Protein AF-G9XB64-F1 (afdb_monomer)

Structure (mmCIF, N/CA/C/O backbone):
data_AF-G9XB64-F1
#
_entry.id   AF-G9XB64-F1
#
loop_
_atom_site.group_PDB
_atom_site.id
_atom_site.type_symbol
_atom_site.label_atom_id
_atom_site.label_alt_id
_atom_site.label_comp_id
_atom_site.label_asym_id
_atom_site.label_entity_id
_atom_site.label_seq_id
_atom_site.pdbx_PDB_ins_code
_atom_site.Cartn_x
_atom_site.Cartn_y
_atom_site.Cartn_z
_atom_site.occupancy
_atom_site.B_iso_or_equiv
_atom_site.auth_seq_id
_atom_site.auth_comp_id
_atom_site.auth_asym_id
_atom_site.auth_atom_id
_atom_site.pdbx_PDB_model_num
ATOM 1 N N . MET A 1 1 ? 19.769 -24.414 52.053 1.00 35.59 1 MET A N 1
ATOM 2 C CA . MET A 1 1 ? 20.192 -24.973 50.748 1.00 35.59 1 MET A CA 1
ATOM 3 C C . MET A 1 1 ? 19.086 -25.925 50.319 1.00 35.59 1 MET A C 1
ATOM 5 O O . MET A 1 1 ? 18.843 -26.856 51.062 1.00 35.59 1 MET A O 1
ATOM 9 N N . GLY A 1 2 ? 18.278 -25.731 49.283 1.00 29.09 2 GLY A N 1
ATOM 10 C CA . GLY A 1 2 ? 18.377 -24.907 48.079 1.00 29.09 2 GLY A CA 1
ATOM 11 C C . GLY A 1 2 ? 17.958 -25.792 46.894 1.00 29.09 2 GLY A C 1
ATOM 12 O O . GLY A 1 2 ? 18.562 -26.843 46.720 1.00 29.09 2 GLY A O 1
ATOM 13 N N . GLY A 1 3 ? 16.943 -25.381 46.121 1.00 26.61 3 GLY A N 1
ATOM 14 C CA . GLY A 1 3 ? 16.509 -26.026 44.865 1.00 26.61 3 GLY A CA 1
ATOM 15 C C . GLY A 1 3 ? 15.027 -26.428 44.877 1.00 26.61 3 GLY A C 1
ATOM 16 O O . GLY A 1 3 ? 14.699 -27.542 45.255 1.00 26.61 3 GLY A O 1
ATOM 17 N N . PHE A 1 4 ? 14.082 -25.490 44.766 1.00 28.25 4 PHE A N 1
ATOM 18 C CA . PHE A 1 4 ? 13.456 -25.010 43.516 1.00 28.25 4 PHE A CA 1
ATOM 19 C C . PHE A 1 4 ? 12.885 -26.114 42.607 1.00 28.25 4 PHE A C 1
ATOM 21 O O . PHE A 1 4 ? 13.594 -26.765 41.849 1.00 28.25 4 PHE A O 1
ATOM 28 N N . PHE A 1 5 ? 11.557 -26.246 42.679 1.00 31.58 5 PHE A N 1
ATOM 29 C CA . PHE A 1 5 ? 10.695 -26.903 41.704 1.00 31.58 5 PHE A CA 1
ATOM 30 C C . PHE A 1 5 ? 10.698 -26.108 40.387 1.00 31.58 5 PHE A C 1
ATOM 32 O O . PHE A 1 5 ? 10.211 -24.977 40.360 1.00 31.58 5 PHE A O 1
ATOM 39 N N . GLU A 1 6 ? 11.168 -26.692 39.285 1.00 28.56 6 GLU A N 1
ATOM 40 C CA . GLU A 1 6 ? 10.878 -26.179 37.940 1.00 28.56 6 GLU A CA 1
ATOM 41 C C . GLU A 1 6 ? 9.649 -26.889 37.364 1.00 28.56 6 GLU A C 1
ATOM 43 O O . GLU A 1 6 ? 9.730 -27.913 36.689 1.00 28.56 6 GLU A O 1
ATOM 48 N N . ASN A 1 7 ? 8.478 -26.304 37.623 1.00 27.56 7 ASN A N 1
ATOM 49 C CA . ASN A 1 7 ? 7.301 -26.516 36.791 1.00 27.56 7 ASN A CA 1
ATOM 50 C C . ASN A 1 7 ? 7.540 -25.815 35.447 1.00 27.56 7 ASN A C 1
ATOM 52 O O . ASN A 1 7 ? 7.462 -24.586 35.359 1.00 27.56 7 ASN A O 1
ATOM 56 N N . LYS A 1 8 ? 7.798 -26.584 34.384 1.00 27.62 8 LYS A N 1
ATOM 57 C CA . LYS A 1 8 ? 7.672 -26.089 33.008 1.00 27.62 8 LYS A CA 1
ATOM 58 C C . LYS A 1 8 ? 6.208 -25.723 32.769 1.00 27.62 8 LYS A C 1
ATOM 60 O O . LYS A 1 8 ? 5.371 -26.589 32.542 1.00 27.62 8 LYS A O 1
ATOM 65 N N . LYS A 1 9 ? 5.893 -24.427 32.832 1.00 26.44 9 LYS A N 1
ATOM 66 C CA . LYS A 1 9 ? 4.637 -23.888 32.306 1.00 26.44 9 LYS A CA 1
ATOM 67 C C . LYS A 1 9 ? 4.650 -24.046 30.786 1.00 26.44 9 LYS A C 1
ATOM 69 O O . LYS A 1 9 ? 5.215 -23.219 30.076 1.00 26.44 9 LYS A O 1
ATOM 74 N N . GLU A 1 10 ? 4.016 -25.104 30.295 1.00 23.81 10 GLU A N 1
ATOM 75 C CA . GLU A 1 10 ? 3.407 -25.083 28.968 1.00 23.81 10 GLU A CA 1
ATOM 76 C C . GLU A 1 10 ? 2.355 -23.974 28.962 1.00 23.81 10 GLU A C 1
ATOM 78 O O . GLU A 1 10 ? 1.289 -24.087 29.569 1.00 23.81 10 GLU A O 1
ATOM 83 N N . TYR A 1 11 ? 2.663 -22.868 28.295 1.00 23.62 11 TYR A N 1
ATOM 84 C CA . TYR A 1 11 ? 1.671 -21.848 27.995 1.00 23.62 11 TYR A CA 1
ATOM 85 C C . TYR A 1 11 ? 0.794 -22.342 26.840 1.00 23.62 11 TYR A C 1
ATOM 87 O O . TYR A 1 11 ? 0.979 -21.978 25.681 1.00 23.62 11 TYR A O 1
ATOM 95 N N . ASN A 1 12 ? -0.171 -23.194 27.185 1.00 23.58 12 ASN A N 1
ATOM 96 C CA . ASN A 1 12 ? -1.327 -23.512 26.357 1.00 23.58 12 ASN A CA 1
ATOM 97 C C . ASN A 1 12 ? -2.212 -22.260 26.240 1.00 23.58 12 ASN A C 1
ATOM 99 O O . ASN A 1 12 ? -3.145 -22.067 27.018 1.00 23.58 12 ASN A O 1
ATOM 103 N N . TYR A 1 13 ? -1.936 -21.390 25.268 1.00 25.38 13 TYR A N 1
ATOM 104 C CA . TYR A 1 13 ? -2.872 -20.331 24.878 1.00 25.38 13 TYR A CA 1
ATOM 105 C C . TYR A 1 13 ? -3.872 -20.867 23.846 1.00 25.38 13 TYR A C 1
ATOM 107 O O . TYR A 1 13 ? -3.883 -20.472 22.684 1.00 25.38 13 TYR A O 1
ATOM 115 N N . ASN A 1 14 ? -4.750 -21.764 24.299 1.00 23.89 14 ASN A N 1
ATOM 116 C CA . ASN A 1 14 ? -6.008 -22.061 23.617 1.00 23.89 14 ASN A CA 1
ATOM 117 C C . ASN A 1 14 ? -7.027 -20.964 23.959 1.00 23.89 14 ASN A C 1
ATOM 119 O O . ASN A 1 14 ? -7.905 -21.158 24.795 1.00 23.89 14 ASN A O 1
ATOM 123 N N . PHE A 1 15 ? -6.927 -19.801 23.311 1.00 26.58 15 PHE A N 1
ATOM 124 C CA . PHE A 1 15 ? -8.041 -18.849 23.273 1.00 26.58 15 PHE A CA 1
ATOM 125 C C . PHE A 1 15 ? -8.914 -19.152 22.054 1.00 26.58 15 PHE A C 1
ATOM 127 O O . PHE A 1 15 ? -8.756 -18.597 20.969 1.00 26.58 15 PHE A O 1
ATOM 134 N N . HIS A 1 16 ? -9.845 -20.086 22.239 1.00 22.23 16 HIS A N 1
ATOM 135 C CA . HIS A 1 16 ? -10.969 -20.284 21.333 1.00 22.23 16 HIS A CA 1
ATOM 136 C C . HIS A 1 16 ? -11.968 -19.137 21.501 1.00 22.23 16 HIS A C 1
ATOM 138 O O . HIS A 1 16 ? -12.835 -19.177 22.372 1.00 22.23 16 HIS A O 1
ATOM 144 N N . TYR A 1 17 ? -11.915 -18.143 20.615 1.00 30.61 17 TYR A N 1
ATOM 145 C CA . TYR A 1 17 ? -13.111 -17.358 20.333 1.00 30.61 17 TYR A CA 1
ATOM 146 C C . TYR A 1 17 ? -14.086 -18.233 19.536 1.00 30.61 17 TYR A C 1
ATOM 148 O O . TYR A 1 17 ? -14.020 -18.318 18.313 1.00 30.61 17 TYR A O 1
ATOM 156 N N . ARG A 1 18 ? -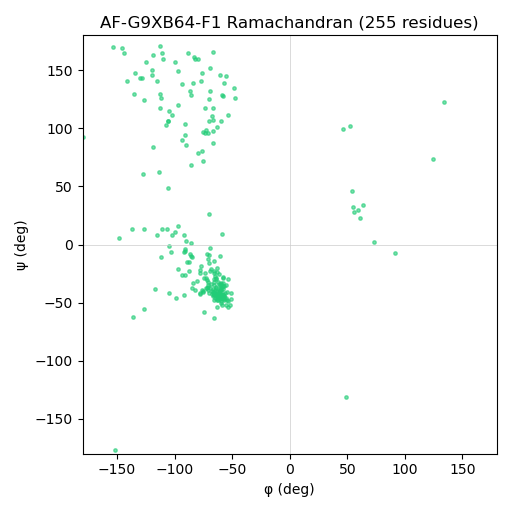15.035 -18.869 20.235 1.00 28.22 18 ARG A N 1
ATOM 157 C CA . ARG A 1 18 ? -16.330 -19.245 19.647 1.00 28.22 18 ARG A CA 1
ATOM 158 C C . ARG A 1 18 ? -17.187 -17.980 19.532 1.00 28.22 18 ARG A C 1
ATOM 160 O O . ARG A 1 18 ? -18.134 -17.782 20.281 1.00 28.22 18 ARG A O 1
ATOM 167 N N . MET A 1 19 ? -16.823 -17.107 18.599 1.00 33.53 19 MET A N 1
ATOM 168 C CA . MET A 1 19 ? -17.742 -16.135 18.006 1.00 33.53 19 MET A CA 1
ATOM 169 C C . MET A 1 19 ? -18.212 -16.761 16.697 1.00 33.53 19 MET A C 1
ATOM 171 O O . MET A 1 19 ? -17.387 -17.124 15.863 1.00 33.53 19 MET A O 1
ATOM 175 N N . GLY A 1 20 ? -19.521 -16.976 16.566 1.00 27.27 20 GLY A N 1
ATOM 176 C CA . GLY A 1 20 ? -20.122 -17.674 15.433 1.00 27.27 20 GLY A CA 1
ATOM 177 C C . GLY A 1 20 ? -19.603 -17.174 14.082 1.00 27.27 20 GLY A C 1
ATOM 178 O O . GLY A 1 20 ? -19.646 -15.974 13.819 1.00 27.27 20 GLY A O 1
ATOM 179 N N . ALA A 1 21 ? -19.127 -18.141 13.289 1.00 34.62 21 ALA A N 1
ATOM 180 C CA . ALA A 1 21 ? -18.821 -18.100 11.861 1.00 34.62 21 ALA A CA 1
ATOM 181 C C . ALA A 1 21 ? -18.019 -16.883 11.376 1.00 34.62 21 ALA A C 1
ATOM 183 O O . ALA A 1 21 ? -18.582 -15.824 11.147 1.00 34.62 21 ALA A O 1
ATOM 184 N N . PHE A 1 22 ? -16.710 -17.062 11.199 1.00 34.06 22 PHE A N 1
ATOM 185 C CA . PHE A 1 22 ? -15.976 -16.790 9.952 1.00 34.06 22 PHE A CA 1
ATOM 186 C C . PHE A 1 22 ? -14.505 -17.153 10.206 1.00 34.06 22 PHE A C 1
ATOM 188 O O . PHE A 1 22 ? -13.718 -16.350 10.707 1.00 34.06 22 PHE A O 1
ATOM 195 N N . SER A 1 23 ? -14.124 -18.392 9.889 1.00 35.66 23 SER A N 1
ATOM 196 C CA . SER A 1 23 ? -12.721 -18.726 9.651 1.00 35.66 23 SER A CA 1
ATOM 197 C C . SER A 1 23 ? -12.299 -17.995 8.369 1.00 35.66 23 SER A C 1
ATOM 199 O O . SER A 1 23 ? -12.701 -18.346 7.266 1.00 35.66 23 SER A O 1
ATOM 201 N N . ILE A 1 24 ? -11.488 -16.944 8.486 1.00 42.12 24 ILE A N 1
ATOM 202 C CA . ILE A 1 24 ? -10.999 -16.112 7.360 1.00 42.12 24 ILE A CA 1
ATOM 203 C C . ILE A 1 24 ? -9.983 -16.860 6.457 1.00 42.12 24 ILE A C 1
ATOM 205 O O . ILE A 1 24 ? -9.143 -16.273 5.788 1.00 42.12 24 ILE A O 1
ATOM 209 N N . VAL A 1 25 ? -10.034 -18.193 6.393 1.00 44.06 25 VAL A N 1
ATOM 210 C CA . VAL A 1 25 ? -9.028 -19.011 5.689 1.00 44.06 25 VAL A CA 1
ATOM 211 C C . VAL A 1 25 ? -9.651 -19.979 4.675 1.00 44.06 25 VAL A C 1
ATOM 213 O O . VAL A 1 25 ? -8.949 -20.831 4.143 1.00 44.06 25 VAL A O 1
ATOM 216 N N . GLU A 1 26 ? -10.929 -19.840 4.320 1.00 51.22 26 GLU A N 1
ATOM 217 C CA . GLU A 1 26 ? -11.559 -20.724 3.319 1.00 51.22 26 GLU A CA 1
ATOM 218 C C . GLU A 1 26 ? -11.505 -20.213 1.867 1.00 51.22 26 GLU A C 1
ATOM 220 O O . GLU A 1 26 ? -11.841 -20.965 0.963 1.00 51.22 26 GLU A O 1
ATOM 225 N N . TYR A 1 27 ? -11.039 -18.984 1.602 1.00 66.00 27 TYR A N 1
ATOM 226 C CA . TYR A 1 27 ? -11.160 -18.388 0.256 1.00 66.00 27 TYR A CA 1
ATOM 227 C C . TYR A 1 27 ? -9.966 -18.582 -0.694 1.00 66.00 27 TYR A C 1
ATOM 229 O O . TYR A 1 27 ? -10.150 -18.557 -1.906 1.00 66.00 27 TYR A O 1
ATOM 237 N N . PHE A 1 28 ? -8.747 -18.759 -0.174 1.00 82.62 28 PHE A N 1
ATOM 238 C CA . PHE A 1 28 ? -7.530 -18.855 -0.997 1.00 82.62 28 PHE A CA 1
ATOM 239 C C . PHE A 1 28 ? -6.929 -20.257 -0.930 1.00 82.62 28 PHE A C 1
ATOM 241 O O . PHE A 1 28 ? -6.724 -20.776 0.168 1.00 82.62 28 PHE A O 1
ATOM 248 N N . ASN A 1 29 ? -6.642 -20.874 -2.073 1.00 87.19 29 ASN A N 1
ATOM 249 C CA . ASN A 1 29 ? -6.149 -22.250 -2.140 1.00 87.19 29 ASN A CA 1
ATOM 250 C C . ASN A 1 29 ? -4.645 -22.349 -1.864 1.00 87.19 29 ASN A C 1
ATOM 252 O O . ASN A 1 29 ? -4.172 -23.336 -1.299 1.00 87.19 29 ASN A O 1
ATOM 256 N N . ASP A 1 30 ? -3.882 -21.324 -2.229 1.00 87.44 30 ASP A N 1
ATOM 257 C CA . ASP A 1 30 ? -2.449 -21.263 -1.999 1.00 87.44 30 ASP A CA 1
ATOM 258 C C . ASP A 1 30 ? -2.143 -20.953 -0.528 1.00 87.44 30 ASP A C 1
ATOM 260 O O . ASP A 1 30 ? -2.148 -19.808 -0.080 1.00 87.44 30 ASP A O 1
ATOM 264 N N . LYS A 1 31 ? -1.872 -22.018 0.233 1.00 85.50 31 LYS A N 1
ATOM 265 C CA . LYS A 1 31 ? -1.492 -21.956 1.654 1.00 85.50 31 LYS A CA 1
ATOM 266 C C . LYS A 1 31 ? 0.016 -21.863 1.890 1.00 85.50 31 LYS A C 1
ATOM 268 O O . LYS A 1 31 ? 0.441 -21.805 3.040 1.00 85.50 31 LYS A O 1
ATOM 273 N N . LYS A 1 32 ? 0.833 -21.929 0.831 1.00 87.50 32 LYS A N 1
ATOM 274 C CA . LYS A 1 32 ? 2.303 -21.930 0.945 1.00 87.50 32 LYS A CA 1
ATOM 275 C C . LYS A 1 32 ? 2.878 -20.517 0.959 1.00 87.50 32 LYS A C 1
ATOM 277 O O . LYS A 1 32 ? 4.002 -20.323 1.431 1.00 87.50 32 LYS A O 1
ATOM 282 N N . HIS A 1 33 ? 2.128 -19.566 0.416 1.00 90.06 33 HIS A N 1
ATOM 283 C CA . HIS A 1 33 ? 2.544 -18.182 0.282 1.00 90.06 33 HIS A CA 1
ATOM 284 C C . HIS A 1 33 ? 1.762 -17.268 1.217 1.00 90.06 33 HIS A C 1
ATOM 286 O O . HIS A 1 33 ? 0.675 -17.603 1.686 1.00 90.06 33 HIS A O 1
ATOM 292 N N . ASP A 1 34 ? 2.340 -16.100 1.474 1.00 89.56 34 ASP A N 1
ATOM 293 C CA . ASP A 1 34 ? 1.690 -15.039 2.227 1.00 89.56 34 ASP A CA 1
ATOM 294 C C . ASP A 1 34 ? 0.382 -14.667 1.543 1.00 89.56 34 ASP A C 1
ATOM 296 O O . ASP A 1 34 ? 0.327 -14.611 0.315 1.00 89.56 34 ASP A O 1
ATOM 300 N N . ILE A 1 35 ? -0.668 -14.445 2.325 1.00 91.31 35 ILE A N 1
ATOM 301 C CA . ILE A 1 35 ? -2.026 -14.318 1.798 1.00 91.31 35 ILE A CA 1
ATOM 302 C C . ILE A 1 35 ? -2.131 -13.094 0.892 1.00 91.31 35 ILE A C 1
ATOM 304 O O . ILE A 1 35 ? -2.783 -13.165 -0.142 1.00 91.31 35 ILE A O 1
ATOM 308 N N . ASP A 1 36 ? -1.442 -12.001 1.225 1.00 92.12 36 ASP A N 1
ATOM 309 C CA . ASP A 1 36 ? -1.401 -10.801 0.383 1.00 92.12 36 ASP A CA 1
ATOM 310 C C . ASP A 1 36 ? -0.608 -11.003 -0.919 1.00 92.12 36 ASP A C 1
ATOM 312 O O . ASP A 1 36 ? -0.632 -10.154 -1.797 1.00 92.12 36 ASP A O 1
ATOM 316 N N . SER A 1 37 ? 0.090 -12.124 -1.075 1.00 93.06 37 SER A N 1
ATOM 317 C CA . SER A 1 37 ? 1.054 -12.362 -2.142 1.00 93.06 37 SER A CA 1
ATOM 318 C C . SER A 1 37 ? 0.924 -13.761 -2.754 1.00 93.06 37 SER A C 1
ATOM 320 O O . SER A 1 37 ? 1.841 -14.191 -3.462 1.00 93.06 37 SER A O 1
ATOM 322 N N . CYS A 1 38 ? -0.169 -14.476 -2.480 1.00 92.75 38 CYS A N 1
ATOM 323 C CA . CYS A 1 38 ? -0.417 -15.836 -2.946 1.00 92.75 38 CYS A CA 1
ATOM 324 C C . CYS A 1 38 ? -0.991 -15.851 -4.368 1.00 92.75 38 CYS A C 1
ATOM 326 O O . CYS A 1 38 ? -1.490 -14.835 -4.865 1.00 92.75 38 CYS A O 1
ATOM 328 N N . MET A 1 39 ? -0.910 -16.996 -5.052 1.00 93.94 39 MET A N 1
ATOM 329 C CA . MET A 1 39 ? -1.296 -17.062 -6.468 1.00 93.94 39 MET A CA 1
ATOM 330 C C . MET A 1 39 ? -2.782 -16.740 -6.704 1.00 93.94 39 MET A C 1
ATOM 332 O O . MET A 1 39 ? -3.114 -16.123 -7.716 1.00 93.94 39 MET A O 1
ATOM 336 N N . ASP A 1 40 ? -3.673 -17.065 -5.760 1.00 93.25 40 ASP A N 1
ATOM 337 C CA . ASP A 1 40 ? -5.092 -16.705 -5.873 1.00 93.25 40 ASP A CA 1
ATOM 338 C C . ASP A 1 40 ? -5.294 -15.176 -5.952 1.00 93.25 40 ASP A C 1
ATOM 340 O O . ASP A 1 40 ? -6.132 -14.704 -6.722 1.00 93.25 40 ASP A O 1
ATOM 344 N N . VAL A 1 41 ? -4.502 -14.382 -5.216 1.00 93.75 41 VAL A N 1
ATOM 345 C CA . VAL A 1 41 ? -4.537 -12.909 -5.298 1.00 93.75 41 VAL A CA 1
ATOM 346 C C . VAL A 1 41 ? -3.909 -12.414 -6.602 1.00 93.75 41 VAL A C 1
ATOM 348 O O . VAL A 1 41 ? -4.418 -11.474 -7.216 1.00 93.75 41 VAL A O 1
ATOM 351 N N . TRP A 1 42 ? -2.837 -13.049 -7.080 1.00 94.75 42 TRP A N 1
ATOM 352 C CA . TRP A 1 42 ? -2.223 -12.678 -8.358 1.00 94.75 42 TRP A CA 1
ATOM 353 C C . TRP A 1 42 ? -3.187 -12.811 -9.536 1.00 94.75 42 TRP A C 1
ATOM 355 O O . TRP A 1 42 ? -3.350 -11.858 -10.303 1.00 94.75 42 TRP A O 1
ATOM 365 N N . GLU A 1 43 ? -3.844 -13.963 -9.656 1.00 93.12 43 GLU A N 1
ATOM 366 C CA . GLU A 1 43 ? -4.798 -14.243 -10.733 1.00 93.12 43 GLU A CA 1
ATOM 367 C C . GLU A 1 43 ? -6.134 -13.523 -10.521 1.00 93.12 43 GLU A C 1
ATOM 369 O O . GLU A 1 43 ? -6.728 -12.983 -11.458 1.00 93.12 43 GLU A O 1
ATOM 374 N N . GLY A 1 44 ? -6.619 -13.490 -9.278 1.00 90.44 44 GLY A N 1
ATOM 375 C CA . GLY A 1 44 ? -7.902 -12.893 -8.924 1.00 90.44 44 GLY A CA 1
ATOM 376 C C . GLY A 1 44 ? -7.902 -11.369 -8.984 1.00 90.44 44 GLY A C 1
ATOM 377 O O . GLY A 1 44 ? -8.940 -10.781 -9.295 1.00 90.44 44 GLY A O 1
ATOM 378 N N . PHE A 1 45 ? -6.753 -10.738 -8.727 1.00 92.94 45 PHE A N 1
ATOM 379 C CA . PHE A 1 45 ? -6.667 -9.300 -8.503 1.00 92.94 45 PHE A CA 1
ATOM 380 C C . PHE A 1 45 ? -5.494 -8.626 -9.231 1.00 92.94 45 PHE A C 1
ATOM 382 O O . PHE A 1 45 ? -5.737 -7.785 -10.101 1.00 92.94 45 PHE A O 1
ATOM 389 N N . TYR A 1 46 ? -4.234 -8.973 -8.940 1.00 95.38 46 TYR A N 1
ATOM 390 C CA . TYR A 1 46 ? -3.094 -8.171 -9.417 1.00 95.38 46 TYR A CA 1
ATOM 391 C C . TYR A 1 46 ? -2.960 -8.112 -10.938 1.00 95.38 46 TYR A C 1
ATOM 393 O O . TYR A 1 46 ? -2.824 -7.018 -11.488 1.00 95.38 46 TYR A O 1
ATOM 401 N N . LYS A 1 47 ? -3.076 -9.247 -11.635 1.00 94.25 47 LYS A N 1
ATOM 402 C CA . LYS A 1 47 ? -3.014 -9.282 -13.106 1.00 94.25 47 LYS A CA 1
ATOM 403 C C . LYS A 1 47 ? -4.162 -8.530 -13.777 1.00 94.25 47 LYS A C 1
ATOM 405 O O . LYS A 1 47 ? -3.997 -8.014 -14.877 1.00 94.25 47 LYS A O 1
ATOM 410 N N . LYS A 1 48 ? -5.324 -8.457 -13.129 1.00 92.19 48 LYS A N 1
ATOM 411 C CA . LYS A 1 48 ? -6.507 -7.795 -13.691 1.00 92.19 48 LYS A CA 1
ATOM 412 C C . LYS A 1 48 ? -6.460 -6.287 -13.474 1.00 92.19 48 LYS A C 1
ATOM 414 O O . LYS A 1 48 ? -6.849 -5.521 -14.347 1.00 92.19 48 LYS A O 1
ATOM 419 N N . VAL A 1 49 ? -5.995 -5.850 -12.310 1.00 93.12 49 VAL A N 1
ATOM 420 C CA . VAL A 1 49 ? -6.125 -4.446 -11.908 1.00 93.12 49 VAL A CA 1
ATOM 421 C C . VAL A 1 49 ? -4.848 -3.653 -12.161 1.00 93.12 49 VAL A C 1
ATOM 423 O O . VAL A 1 49 ? -4.907 -2.572 -12.740 1.00 93.12 49 VAL A O 1
ATOM 426 N N . TYR A 1 50 ? -3.687 -4.191 -11.790 1.00 95.69 50 TYR A N 1
ATOM 427 C CA . TYR A 1 50 ? -2.440 -3.421 -11.778 1.00 95.69 50 TYR A CA 1
ATOM 428 C C . TYR A 1 50 ? -1.689 -3.416 -13.113 1.00 95.69 50 TYR A C 1
ATOM 430 O O . TYR A 1 50 ? -0.833 -2.557 -13.324 1.00 95.69 50 TYR A O 1
ATOM 438 N N . THR A 1 51 ? -2.022 -4.312 -14.044 1.00 94.50 51 THR A N 1
ATOM 439 C CA . THR A 1 51 ? -1.407 -4.356 -15.384 1.00 94.50 51 THR A CA 1
ATOM 440 C C . THR A 1 51 ? -1.616 -3.062 -16.166 1.00 94.50 51 THR A C 1
ATOM 442 O O . THR A 1 51 ? -0.693 -2.620 -16.844 1.00 94.50 51 THR A O 1
ATOM 445 N N . LYS A 1 52 ? -2.758 -2.377 -16.004 1.00 91.88 52 LYS A N 1
ATOM 446 C CA . LYS A 1 52 ? -3.058 -1.131 -16.738 1.00 91.88 52 LYS A CA 1
ATOM 447 C C . LYS A 1 52 ? -1.993 -0.048 -16.567 1.00 91.88 52 LYS A C 1
ATOM 449 O O . LYS A 1 52 ? -1.711 0.680 -17.515 1.00 91.88 52 LYS A O 1
ATOM 454 N N . PHE A 1 53 ? -1.386 0.039 -15.386 1.00 95.06 53 PHE A N 1
ATOM 455 C CA . PHE A 1 53 ? -0.328 1.008 -15.108 1.00 95.06 53 PHE A CA 1
ATOM 456 C C . PHE A 1 53 ? 1.066 0.386 -15.060 1.00 95.06 53 PHE A C 1
ATOM 458 O O . PHE A 1 53 ? 2.024 0.971 -15.570 1.00 95.06 53 PHE A O 1
ATOM 465 N N . PHE A 1 54 ? 1.205 -0.788 -14.440 1.00 97.00 54 PHE A N 1
ATOM 466 C CA . PHE A 1 54 ? 2.513 -1.361 -14.135 1.00 97.00 54 PHE A CA 1
ATOM 467 C C . PHE A 1 54 ? 3.095 -2.239 -15.248 1.00 97.00 54 PHE A C 1
ATOM 469 O O . PHE A 1 54 ? 4.300 -2.480 -15.213 1.00 97.00 54 PHE A O 1
ATOM 476 N N . ASP A 1 55 ? 2.318 -2.672 -16.249 1.00 96.06 55 ASP A N 1
ATOM 477 C CA . ASP A 1 55 ? 2.805 -3.573 -17.313 1.00 96.06 55 ASP A CA 1
ATOM 478 C C . ASP A 1 55 ? 3.882 -2.938 -18.213 1.00 96.06 55 ASP A C 1
ATOM 480 O O . ASP A 1 55 ? 4.737 -3.620 -18.774 1.00 96.06 55 ASP A O 1
ATOM 484 N N . LYS A 1 56 ? 3.943 -1.604 -18.286 1.00 96.44 56 LYS A N 1
ATOM 485 C CA . LYS A 1 56 ? 5.059 -0.897 -18.945 1.00 96.44 56 LYS A CA 1
ATOM 486 C C . LYS A 1 56 ? 6.390 -0.989 -18.186 1.00 96.44 56 LYS A C 1
ATOM 488 O O . LYS A 1 56 ? 7.432 -0.683 -18.758 1.00 96.44 56 LYS A O 1
ATOM 493 N N . TYR A 1 57 ? 6.378 -1.380 -16.910 1.00 97.19 57 TYR A N 1
ATOM 494 C CA . TYR A 1 57 ? 7.575 -1.433 -16.061 1.00 97.19 57 TYR A CA 1
ATOM 495 C C . TYR A 1 57 ? 7.914 -2.849 -15.591 1.00 97.19 57 TYR A C 1
ATOM 497 O O . TYR A 1 57 ? 9.091 -3.206 -15.519 1.00 97.19 57 TYR A O 1
ATOM 505 N N . PHE A 1 58 ? 6.904 -3.655 -15.266 1.00 97.31 58 PHE A N 1
ATOM 506 C CA . PHE A 1 58 ? 7.052 -4.960 -14.631 1.00 97.31 58 PHE A CA 1
ATOM 507 C C . PHE A 1 58 ? 6.487 -6.079 -15.497 1.00 97.31 58 PHE A C 1
ATOM 509 O O . PHE A 1 58 ? 5.507 -5.893 -16.208 1.00 97.31 58 PHE A O 1
ATOM 516 N N . ASP A 1 59 ? 7.121 -7.246 -15.428 1.00 96.31 59 ASP A N 1
ATOM 517 C CA . ASP A 1 59 ? 6.761 -8.404 -16.239 1.00 96.31 59 ASP A CA 1
ATOM 518 C C . ASP A 1 59 ? 5.729 -9.279 -15.514 1.00 96.31 59 ASP A C 1
ATOM 520 O O . ASP A 1 59 ? 6.078 -10.150 -14.714 1.00 96.31 59 ASP A O 1
ATOM 524 N N . PHE A 1 60 ? 4.444 -9.050 -15.794 1.00 95.88 60 PHE A N 1
ATOM 525 C CA . PHE A 1 60 ? 3.342 -9.836 -15.225 1.00 95.88 60 PHE A CA 1
ATOM 526 C C . PHE A 1 60 ? 3.251 -11.266 -15.785 1.00 95.88 60 PHE A C 1
ATOM 528 O O . PHE A 1 60 ? 2.542 -12.097 -15.210 1.00 95.88 60 PHE A O 1
ATOM 535 N N . SER A 1 61 ? 3.968 -11.576 -16.873 1.00 94.31 61 SER A N 1
ATOM 536 C CA . SER A 1 61 ? 4.039 -12.936 -17.423 1.00 94.31 61 SER A CA 1
ATOM 537 C C . SER A 1 61 ? 4.993 -13.830 -16.631 1.00 94.31 61 SER A C 1
ATOM 539 O O . SER A 1 61 ? 4.859 -15.055 -16.647 1.00 94.31 61 SER A O 1
ATOM 541 N N . LYS A 1 62 ? 5.931 -13.222 -15.890 1.00 94.44 62 LYS A N 1
ATOM 542 C CA . LYS A 1 62 ? 6.975 -13.930 -15.157 1.00 94.44 62 LYS A CA 1
ATOM 543 C C . LYS A 1 62 ? 6.894 -13.692 -13.650 1.00 94.44 62 LYS A C 1
ATOM 545 O O . LYS A 1 62 ? 7.631 -12.884 -13.080 1.00 94.44 62 LYS A O 1
ATOM 550 N N . ILE A 1 63 ? 6.039 -14.476 -13.001 1.00 94.94 63 ILE A N 1
ATOM 551 C CA . ILE A 1 63 ? 5.924 -14.534 -11.541 1.00 94.94 63 ILE A CA 1
ATOM 552 C C . ILE A 1 63 ? 6.952 -15.529 -10.990 1.00 94.94 63 ILE A C 1
ATOM 554 O O . ILE A 1 63 ? 7.043 -16.667 -11.446 1.00 94.94 63 ILE A O 1
ATOM 558 N N . GLU A 1 64 ? 7.739 -15.096 -10.010 1.00 93.12 64 GLU A N 1
ATOM 559 C CA . GLU A 1 64 ? 8.765 -15.903 -9.341 1.00 93.12 64 GLU A CA 1
ATOM 560 C C . GLU A 1 64 ? 8.446 -16.003 -7.838 1.00 93.12 64 GLU A C 1
ATOM 562 O O . GLU A 1 64 ? 7.874 -15.072 -7.267 1.00 93.12 64 GLU A O 1
ATOM 567 N N . ASP A 1 65 ? 8.829 -17.098 -7.174 1.00 87.81 65 ASP A N 1
ATOM 568 C CA . ASP A 1 65 ? 8.781 -17.204 -5.711 1.00 87.81 65 ASP A CA 1
ATOM 569 C C . ASP A 1 65 ? 10.154 -16.886 -5.100 1.00 87.81 65 ASP A C 1
ATOM 571 O O . ASP A 1 65 ? 11.210 -17.077 -5.710 1.00 87.81 65 ASP A O 1
ATOM 575 N N . LYS A 1 66 ? 10.161 -16.329 -3.885 1.00 71.94 66 LYS A N 1
ATOM 576 C CA . LYS A 1 66 ? 11.364 -16.321 -3.047 1.00 71.94 66 LYS A CA 1
ATOM 577 C C . LYS A 1 66 ? 11.096 -17.151 -1.809 1.00 71.94 66 LYS A C 1
ATOM 579 O O . LYS A 1 66 ? 10.063 -16.986 -1.159 1.00 71.94 66 LYS A O 1
ATOM 584 N N . GLU A 1 67 ? 12.105 -17.902 -1.400 1.00 60.19 67 GLU A N 1
ATOM 585 C CA . GLU A 1 67 ? 12.250 -18.286 -0.006 1.00 60.19 67 GLU A CA 1
ATOM 586 C C . GLU A 1 67 ? 12.575 -17.016 0.800 1.00 60.19 67 GLU A C 1
ATOM 588 O O . GLU A 1 67 ? 13.607 -16.355 0.606 1.00 60.19 67 GLU A O 1
ATOM 593 N N . THR A 1 68 ? 11.623 -16.571 1.620 1.00 59.56 68 THR A N 1
ATOM 594 C CA . THR A 1 68 ? 11.916 -15.564 2.640 1.00 59.56 68 THR A CA 1
ATOM 595 C C . THR A 1 68 ? 12.515 -16.276 3.854 1.00 59.56 68 THR A C 1
ATOM 597 O O . THR A 1 68 ? 12.350 -17.479 4.012 1.00 59.56 68 THR A O 1
ATOM 600 N N . ASN A 1 69 ? 13.231 -15.555 4.720 1.00 54.31 69 ASN A N 1
ATOM 601 C CA . ASN A 1 69 ? 13.795 -16.150 5.941 1.00 54.31 69 ASN A CA 1
ATOM 602 C C . ASN A 1 69 ? 12.709 -16.520 6.977 1.00 54.31 69 ASN A C 1
ATOM 604 O O . ASN A 1 69 ? 13.036 -17.030 8.044 1.00 54.31 69 ASN A O 1
ATOM 608 N N . ALA A 1 70 ? 11.439 -16.210 6.698 1.00 55.72 70 ALA A N 1
ATOM 609 C CA . ALA A 1 70 ? 10.292 -16.613 7.493 1.00 55.72 70 ALA A CA 1
ATOM 610 C C . ALA A 1 70 ? 9.619 -17.825 6.834 1.00 55.72 70 ALA A C 1
ATOM 612 O O . ALA A 1 70 ? 9.708 -18.000 5.623 1.00 55.72 70 ALA A O 1
ATOM 613 N N . ASN A 1 71 ? 8.881 -18.614 7.616 1.00 57.12 71 ASN A N 1
ATOM 614 C CA . ASN A 1 71 ? 8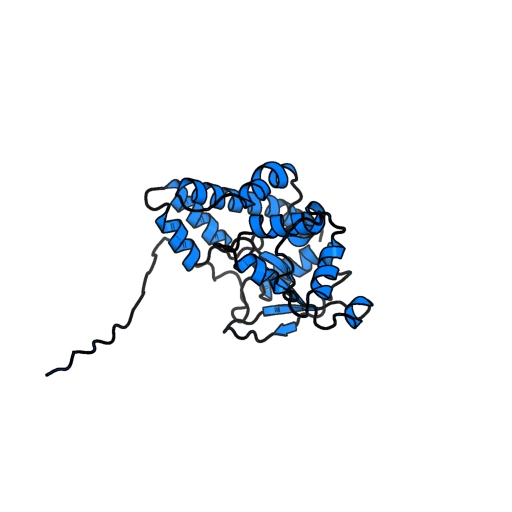.161 -19.828 7.195 1.00 57.12 71 ASN A CA 1
ATOM 615 C C . ASN A 1 71 ? 7.109 -19.627 6.071 1.00 57.12 71 ASN A C 1
ATOM 617 O O . ASN A 1 71 ? 6.333 -20.538 5.798 1.00 57.12 71 ASN A O 1
ATOM 621 N N . CYS A 1 72 ? 7.045 -18.451 5.440 1.00 69.38 72 CYS A N 1
ATOM 622 C CA . CYS A 1 72 ? 6.050 -18.063 4.452 1.00 69.38 72 CYS A CA 1
ATOM 623 C C . CYS A 1 72 ? 6.723 -17.560 3.163 1.00 69.38 72 CYS A C 1
ATOM 625 O O . CYS A 1 72 ? 7.550 -16.639 3.187 1.00 69.38 72 CYS A O 1
ATOM 627 N N . LYS A 1 73 ? 6.386 -18.170 2.022 1.00 86.94 73 LYS A N 1
ATOM 628 C CA . LYS A 1 73 ? 6.891 -17.752 0.706 1.00 86.94 73 LYS A CA 1
ATOM 629 C C . LYS A 1 73 ? 6.122 -16.535 0.191 1.00 86.94 73 LYS A C 1
ATOM 631 O O . LYS A 1 73 ? 5.002 -16.277 0.611 1.00 86.94 73 LYS A O 1
ATOM 636 N N . ARG A 1 74 ? 6.692 -15.778 -0.748 1.00 90.50 74 ARG A N 1
ATOM 637 C CA . ARG A 1 74 ? 5.980 -14.679 -1.431 1.00 90.50 74 ARG A CA 1
ATOM 638 C C . ARG A 1 74 ? 6.243 -14.736 -2.927 1.00 90.50 74 ARG A C 1
ATOM 640 O O . ARG A 1 74 ? 7.408 -14.807 -3.329 1.00 90.50 74 ARG A O 1
ATOM 647 N N . TYR A 1 75 ? 5.179 -14.685 -3.725 1.00 94.56 75 TYR A N 1
ATOM 648 C CA . TYR A 1 75 ? 5.301 -14.463 -5.162 1.00 94.56 75 TYR A CA 1
ATOM 649 C C . TYR A 1 75 ? 5.568 -12.993 -5.463 1.00 94.56 75 TYR A C 1
ATOM 651 O O . TYR A 1 75 ? 4.996 -12.100 -4.846 1.00 94.56 75 TYR A O 1
ATOM 659 N N . TYR A 1 76 ? 6.423 -12.732 -6.438 1.00 94.81 76 TYR A N 1
ATOM 660 C CA . TYR A 1 76 ? 6.774 -11.388 -6.869 1.00 94.81 76 TYR A CA 1
ATOM 661 C C . TYR A 1 76 ? 6.987 -11.357 -8.382 1.00 94.81 76 TYR A C 1
ATOM 663 O O . TYR A 1 76 ? 7.217 -12.388 -9.015 1.00 94.81 76 TYR A O 1
ATOM 671 N N . ILE A 1 77 ? 7.002 -10.152 -8.946 1.00 96.44 77 ILE A N 1
ATOM 672 C CA . ILE A 1 77 ? 7.492 -9.912 -10.309 1.00 96.44 77 ILE A CA 1
ATOM 673 C C . ILE A 1 77 ? 8.684 -8.959 -10.289 1.00 96.44 77 ILE A C 1
ATOM 675 O O . ILE A 1 77 ? 8.957 -8.273 -9.296 1.00 96.44 77 ILE A O 1
ATOM 679 N N . LYS A 1 78 ? 9.425 -8.949 -11.394 1.00 96.25 78 LYS A N 1
ATOM 680 C CA . LYS A 1 78 ? 10.585 -8.083 -11.622 1.00 96.25 78 LYS A CA 1
ATOM 681 C C . LYS A 1 78 ? 10.294 -7.080 -12.728 1.00 96.25 78 LYS A C 1
ATOM 683 O O . LYS A 1 78 ? 9.286 -7.174 -13.426 1.00 96.25 78 LYS A O 1
ATOM 688 N N . LEU A 1 79 ? 11.210 -6.130 -12.884 1.00 97.19 79 LEU A N 1
ATOM 689 C CA . LEU A 1 79 ? 11.235 -5.256 -14.050 1.00 97.19 79 LEU A CA 1
ATOM 690 C C . LEU A 1 79 ? 11.296 -6.070 -15.340 1.00 97.19 79 LEU A C 1
ATOM 692 O O . LEU A 1 79 ? 11.979 -7.100 -15.396 1.00 97.19 79 LEU A O 1
ATOM 696 N N . ARG A 1 80 ? 10.633 -5.570 -16.381 1.00 97.19 80 ARG A N 1
ATOM 697 C CA . ARG A 1 80 ? 10.783 -6.127 -17.725 1.00 97.19 80 ARG A CA 1
ATOM 698 C C . ARG A 1 80 ? 12.231 -6.006 -18.183 1.00 97.19 80 ARG A C 1
ATOM 700 O O . ARG A 1 80 ? 12.920 -5.049 -17.848 1.00 97.19 80 ARG A O 1
ATOM 707 N N . LYS A 1 81 ? 12.713 -6.980 -18.950 1.00 95.69 81 LYS A N 1
ATOM 708 C CA . LYS A 1 81 ? 14.117 -7.007 -19.396 1.00 95.69 81 LYS A CA 1
ATOM 709 C C . LYS A 1 81 ? 14.418 -6.041 -20.543 1.00 95.69 81 LYS A C 1
ATOM 711 O O . LYS A 1 81 ? 15.583 -5.753 -20.796 1.00 95.69 81 LYS A O 1
ATOM 716 N N . ASP A 1 82 ? 13.388 -5.588 -21.248 1.00 95.19 82 ASP A N 1
ATOM 717 C CA . ASP A 1 82 ? 13.490 -4.728 -22.428 1.00 95.19 82 ASP A CA 1
ATOM 718 C C . ASP A 1 82 ? 13.583 -3.232 -22.090 1.00 95.19 82 ASP A C 1
ATOM 720 O O . ASP A 1 82 ? 13.922 -2.436 -22.959 1.00 95.19 82 ASP A O 1
ATOM 724 N N . ILE A 1 83 ? 13.357 -2.840 -20.832 1.00 95.38 83 ILE A N 1
ATOM 725 C CA . ILE A 1 83 ? 13.535 -1.455 -20.379 1.00 95.38 83 ILE A CA 1
ATOM 726 C C . ILE A 1 83 ? 14.938 -1.239 -19.803 1.00 95.38 83 ILE A C 1
ATOM 728 O O . ILE A 1 83 ? 15.442 -2.055 -19.028 1.00 95.38 83 ILE A O 1
ATOM 732 N N . ASP A 1 84 ? 15.570 -0.107 -20.121 1.00 95.06 84 ASP A N 1
ATOM 733 C CA . ASP A 1 84 ? 16.964 0.162 -19.731 1.00 95.06 84 ASP A CA 1
ATOM 734 C C . ASP A 1 84 ? 17.194 0.153 -18.223 1.00 95.06 84 ASP A C 1
ATOM 736 O O . ASP A 1 84 ? 18.238 -0.297 -17.743 1.00 95.06 84 ASP A O 1
ATOM 740 N N . ILE A 1 85 ? 16.200 0.587 -17.449 1.00 95.00 85 ILE A N 1
ATOM 741 C CA . ILE A 1 85 ? 16.321 0.624 -15.995 1.00 95.00 85 ILE A CA 1
ATOM 742 C C . ILE A 1 85 ? 16.500 -0.772 -15.377 1.00 95.00 85 ILE A C 1
ATOM 744 O O . ILE A 1 85 ? 17.121 -0.903 -14.322 1.00 95.00 85 ILE A O 1
ATOM 748 N N . SER A 1 86 ? 16.060 -1.834 -16.057 1.00 94.88 86 SER A N 1
ATOM 749 C CA . SER A 1 86 ? 16.283 -3.212 -15.610 1.00 94.88 86 SER A CA 1
ATOM 750 C C . SER A 1 86 ? 17.762 -3.609 -15.613 1.00 94.88 86 SER A C 1
ATOM 752 O O . SER A 1 86 ? 18.173 -4.414 -14.781 1.00 94.88 86 SER A O 1
ATOM 754 N N . LYS A 1 87 ? 18.589 -2.995 -16.472 1.00 95.00 87 LYS A N 1
ATOM 755 C CA . LYS A 1 87 ? 20.049 -3.183 -16.474 1.00 95.00 87 LYS A CA 1
ATOM 756 C C . LYS A 1 87 ? 20.679 -2.558 -15.230 1.00 95.00 87 LYS A C 1
ATOM 758 O O . LYS A 1 87 ? 21.607 -3.122 -14.658 1.00 95.00 87 LYS A O 1
ATOM 763 N N . LYS A 1 88 ? 20.148 -1.410 -14.789 1.00 95.44 88 LYS A N 1
ATOM 764 C CA . LYS A 1 88 ? 20.610 -0.700 -13.587 1.00 95.44 88 LYS A CA 1
ATOM 765 C C . LYS A 1 88 ? 20.130 -1.385 -12.303 1.00 95.44 88 LYS A C 1
ATOM 767 O O . LYS A 1 88 ? 20.892 -1.490 -11.345 1.00 95.44 88 LYS A O 1
ATOM 772 N N . PHE A 1 89 ? 18.890 -1.876 -12.283 1.00 94.69 89 PHE A N 1
ATOM 773 C CA . PHE A 1 89 ? 18.258 -2.475 -11.102 1.00 94.69 89 PHE A CA 1
ATOM 774 C C . PHE A 1 89 ? 17.676 -3.878 -11.376 1.00 94.69 89 PHE A C 1
ATOM 776 O O . PHE A 1 89 ? 16.487 -4.110 -11.148 1.00 94.69 89 PHE A O 1
ATOM 783 N N . PRO A 1 90 ? 18.491 -4.869 -11.783 1.00 91.62 90 PRO A N 1
ATOM 784 C CA . PRO A 1 90 ? 18.008 -6.185 -12.238 1.00 91.62 90 PRO A CA 1
ATOM 785 C C . PRO A 1 90 ? 17.315 -7.021 -11.151 1.00 91.62 90 PRO A C 1
ATOM 787 O O . PRO A 1 90 ? 16.662 -8.024 -11.434 1.00 91.62 90 PRO A O 1
ATOM 790 N N . GLN A 1 91 ? 17.475 -6.627 -9.886 1.00 90.38 91 GLN A N 1
ATOM 791 C CA . GLN A 1 91 ? 16.883 -7.283 -8.720 1.00 90.38 91 GLN A CA 1
ATOM 792 C C . GLN A 1 91 ? 15.731 -6.477 -8.108 1.00 90.38 91 GLN A C 1
ATOM 794 O O . GLN A 1 91 ? 15.331 -6.754 -6.976 1.00 90.38 91 GLN A O 1
ATOM 799 N N . PHE A 1 92 ? 15.215 -5.460 -8.803 1.00 94.12 92 PHE A N 1
ATOM 800 C CA . PHE A 1 92 ? 14.049 -4.727 -8.328 1.00 94.12 92 PHE A CA 1
ATOM 801 C C . PHE A 1 92 ? 12.798 -5.608 -8.421 1.00 94.12 92 PHE A C 1
ATOM 803 O O . PHE A 1 92 ? 12.499 -6.163 -9.478 1.00 94.12 92 PHE A O 1
ATOM 810 N N . LYS A 1 93 ? 12.105 -5.764 -7.290 1.00 93.44 93 LYS A N 1
ATOM 811 C CA . LYS A 1 93 ? 10.963 -6.666 -7.123 1.00 93.44 93 LYS A CA 1
ATOM 812 C C . LYS A 1 93 ? 9.788 -5.931 -6.499 1.00 93.44 93 LYS A C 1
ATOM 814 O O . LYS A 1 93 ? 9.977 -5.125 -5.582 1.00 93.44 93 LYS A O 1
ATOM 819 N N . ILE A 1 94 ? 8.595 -6.291 -6.948 1.00 94.12 94 ILE A N 1
ATOM 820 C CA . ILE A 1 94 ? 7.310 -5.815 -6.437 1.00 94.12 94 ILE A CA 1
ATOM 821 C C . ILE A 1 94 ? 6.417 -7.024 -6.129 1.00 94.12 94 ILE A C 1
ATOM 823 O O . ILE A 1 94 ? 6.487 -8.040 -6.827 1.00 94.12 94 ILE A O 1
ATOM 827 N N . ALA A 1 95 ? 5.633 -6.936 -5.061 1.00 93.81 95 ALA A N 1
ATOM 828 C CA . ALA A 1 95 ? 4.688 -7.970 -4.649 1.00 93.81 95 ALA A CA 1
ATOM 829 C C . ALA A 1 95 ? 3.513 -7.341 -3.899 1.00 93.81 95 ALA A C 1
ATOM 831 O O . ALA A 1 95 ? 3.433 -6.118 -3.764 1.00 93.81 95 ALA A O 1
ATOM 832 N N . GLY A 1 96 ? 2.609 -8.181 -3.409 1.00 93.50 96 GLY A N 1
ATOM 833 C CA . GLY A 1 96 ? 1.530 -7.727 -2.552 1.00 93.50 96 GLY A CA 1
ATOM 834 C C . GLY A 1 96 ? 1.987 -7.261 -1.171 1.00 93.50 96 GLY A C 1
ATOM 835 O O . GLY A 1 96 ? 3.013 -7.731 -0.676 1.00 93.50 96 GLY A O 1
ATOM 836 N N . ASP A 1 97 ? 1.230 -6.340 -0.571 1.00 93.12 97 ASP A N 1
ATOM 837 C CA . ASP A 1 97 ? 1.336 -5.876 0.821 1.00 93.12 97 ASP A CA 1
ATOM 838 C C . ASP A 1 97 ? -0.063 -5.640 1.412 1.00 93.12 97 ASP A C 1
ATOM 840 O O . ASP A 1 97 ? -0.950 -5.088 0.753 1.00 93.12 97 ASP A O 1
ATOM 844 N N . CYS A 1 98 ? -0.258 -6.007 2.677 1.00 94.00 98 CYS A N 1
ATOM 845 C CA . CYS A 1 98 ? -1.460 -5.680 3.439 1.00 94.00 98 CYS A CA 1
ATOM 846 C C . CYS A 1 98 ? -1.494 -4.192 3.842 1.00 94.00 98 CYS A C 1
ATOM 848 O O . CYS A 1 98 ? -0.668 -3.731 4.629 1.00 94.00 98 CYS A O 1
ATOM 850 N N . ILE A 1 99 ? -2.490 -3.439 3.365 1.00 95.69 99 ILE A N 1
ATOM 851 C CA . ILE A 1 99 ? -2.604 -1.982 3.549 1.00 95.69 99 ILE A CA 1
ATOM 852 C C . ILE A 1 99 ? -2.815 -1.638 5.026 1.00 95.69 99 ILE A C 1
ATOM 854 O O . ILE A 1 99 ? -1.949 -1.008 5.635 1.00 95.69 99 ILE A O 1
ATOM 858 N N . PHE A 1 100 ? -3.933 -2.084 5.607 1.00 96.06 100 PHE A N 1
ATOM 859 C CA . PHE A 1 100 ? -4.226 -1.968 7.033 1.00 96.06 100 PHE A CA 1
ATOM 860 C C . PHE A 1 100 ? -4.043 -3.325 7.707 1.00 96.06 100 PHE A C 1
ATOM 862 O O . PHE A 1 100 ? -4.778 -4.284 7.454 1.00 96.06 100 PHE A O 1
ATOM 869 N N . ASN A 1 101 ? -3.065 -3.405 8.599 1.00 92.56 101 ASN A N 1
ATOM 870 C CA . ASN A 1 101 ? -2.710 -4.659 9.239 1.00 92.56 101 ASN A CA 1
ATOM 871 C C . ASN A 1 101 ? -3.490 -4.843 10.553 1.00 92.56 101 ASN A C 1
ATOM 873 O O . ASN A 1 101 ? -3.144 -4.247 11.571 1.00 92.56 101 ASN A O 1
ATOM 877 N N . PHE A 1 102 ? -4.518 -5.692 10.527 1.00 94.75 102 PHE A N 1
ATOM 878 C CA . PHE A 1 102 ? -5.312 -6.113 11.686 1.00 94.75 102 PHE A CA 1
ATOM 879 C C . PHE A 1 102 ? -4.962 -7.550 12.107 1.00 94.75 102 PHE A C 1
ATOM 881 O O . PHE A 1 102 ? -5.839 -8.382 12.323 1.00 94.75 102 PHE A O 1
ATOM 888 N N . ASN A 1 103 ? -3.666 -7.851 12.232 1.00 91.19 103 ASN A N 1
ATOM 889 C CA . ASN A 1 103 ? -3.209 -9.124 12.791 1.00 91.19 103 ASN A CA 1
ATOM 890 C C . ASN A 1 103 ? -3.543 -9.269 14.288 1.00 91.19 103 ASN A C 1
ATOM 892 O O . ASN A 1 103 ? -3.812 -8.284 14.978 1.00 91.19 103 ASN A O 1
ATOM 896 N N . ASN A 1 104 ? -3.439 -10.494 14.812 1.00 92.25 104 ASN A N 1
ATOM 897 C CA . ASN A 1 104 ? -3.815 -10.829 16.194 1.00 92.25 104 ASN A CA 1
ATOM 898 C C . ASN A 1 104 ? -3.196 -9.890 17.243 1.00 92.25 104 ASN A C 1
ATOM 900 O O . ASN A 1 104 ? -3.912 -9.350 18.081 1.00 92.25 104 ASN A O 1
ATOM 904 N N . LYS A 1 105 ? -1.890 -9.604 17.145 1.00 91.81 105 LYS A N 1
ATOM 905 C CA . LYS A 1 105 ? -1.192 -8.709 18.084 1.00 91.81 105 LYS A CA 1
ATOM 906 C C . LYS A 1 105 ? -1.791 -7.297 18.096 1.00 91.81 105 LYS A C 1
ATOM 908 O O . LYS A 1 105 ? -1.869 -6.653 19.140 1.00 91.81 105 LYS A O 1
ATOM 913 N N . LYS A 1 106 ? -2.178 -6.780 16.929 1.00 93.06 106 LYS A N 1
ATOM 914 C CA . LYS A 1 106 ? -2.774 -5.443 16.797 1.00 93.06 106 LYS A CA 1
ATOM 915 C C . LYS A 1 106 ? -4.228 -5.438 17.255 1.00 93.06 106 LYS A C 1
ATOM 917 O O . LYS A 1 106 ? -4.632 -4.507 17.943 1.00 93.06 106 LYS A O 1
ATOM 922 N N . VAL A 1 107 ? -4.974 -6.493 16.936 1.00 94.88 107 VAL A N 1
ATOM 923 C CA . VAL A 1 107 ? -6.358 -6.710 17.386 1.00 94.88 107 VAL A CA 1
ATOM 924 C C . VAL A 1 107 ? -6.443 -6.729 18.908 1.00 94.88 107 VAL A C 1
ATOM 926 O O . VAL A 1 107 ? -7.270 -6.017 19.463 1.00 94.88 107 VAL A O 1
ATOM 929 N N . GLU A 1 108 ? -5.553 -7.451 19.593 1.00 94.81 108 GLU A N 1
ATOM 930 C CA . GLU A 1 108 ? -5.481 -7.459 21.062 1.00 94.81 108 GLU A CA 1
ATOM 931 C C . GLU A 1 108 ? -5.305 -6.048 21.635 1.00 94.81 108 GLU A C 1
ATOM 933 O O . GLU A 1 108 ? -5.959 -5.667 22.608 1.00 94.81 108 GLU A O 1
ATOM 938 N N . LYS A 1 109 ? -4.458 -5.233 20.995 1.00 94.69 109 LYS A N 1
ATOM 939 C CA . LYS A 1 109 ? -4.235 -3.856 21.427 1.00 94.69 109 LYS A CA 1
ATOM 940 C C . LYS A 1 109 ? -5.480 -2.989 21.239 1.00 94.69 109 LYS A C 1
ATOM 942 O O . LYS A 1 109 ? -5.845 -2.278 22.172 1.00 94.69 109 LYS A O 1
ATOM 947 N N . PHE A 1 110 ? -6.161 -3.088 20.095 1.00 95.75 110 PHE A N 1
ATOM 948 C CA . PHE A 1 110 ? -7.444 -2.409 19.889 1.00 95.75 110 PHE A CA 1
ATOM 949 C C . PHE A 1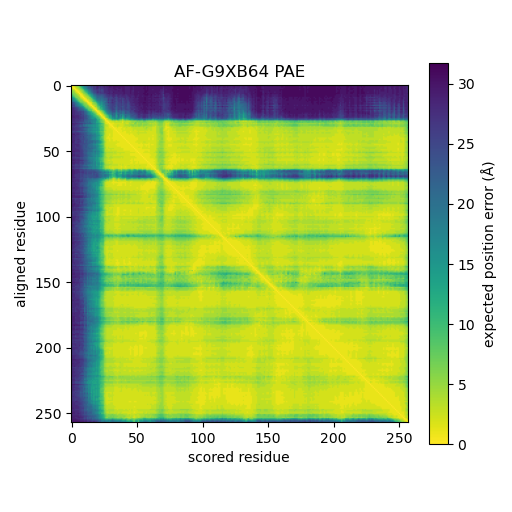 110 ? -8.488 -2.862 20.905 1.00 95.75 110 PHE A C 1
ATOM 951 O O . PHE A 1 110 ? -9.134 -2.017 21.518 1.00 95.75 110 PHE A O 1
ATOM 958 N N . GLN A 1 111 ? -8.589 -4.170 21.153 1.00 95.38 111 GLN A N 1
ATOM 959 C CA . GLN A 1 111 ? -9.535 -4.747 22.102 1.00 95.38 111 GLN A CA 1
ATOM 960 C C . GLN A 1 111 ? -9.360 -4.186 23.519 1.00 95.38 111 GLN A C 1
ATOM 962 O O . GLN A 1 111 ? -10.358 -3.970 24.202 1.00 95.38 111 GLN A O 1
ATOM 967 N N . SER A 1 112 ? -8.117 -3.897 23.929 1.00 95.69 112 SER A N 1
ATOM 968 C CA . SER A 1 112 ? -7.822 -3.278 25.229 1.00 95.69 112 SER A CA 1
ATOM 969 C C . SER A 1 112 ? -8.347 -1.845 25.374 1.00 95.69 112 SER A C 1
ATOM 971 O O . SER A 1 112 ? -8.584 -1.403 26.492 1.00 95.69 112 SER A O 1
ATOM 973 N N . TRP A 1 113 ? -8.539 -1.121 24.266 1.00 96.62 113 TRP A N 1
ATOM 974 C CA . TRP A 1 113 ? -9.069 0.245 24.281 1.00 96.62 113 TRP A CA 1
ATOM 975 C C . TRP A 1 113 ? -10.588 0.312 24.165 1.00 96.62 113 TRP A C 1
ATOM 977 O O . TRP A 1 113 ? -11.170 1.279 24.628 1.00 96.62 113 TRP A O 1
ATOM 987 N N . ILE A 1 114 ? -11.217 -0.690 23.550 1.00 95.69 114 ILE A N 1
ATOM 988 C CA . ILE A 1 114 ? -12.651 -0.691 23.201 1.00 95.69 114 ILE A CA 1
ATOM 989 C C . ILE A 1 114 ? -13.469 -1.687 24.037 1.00 95.69 114 ILE A C 1
ATOM 991 O O . ILE A 1 114 ? -14.584 -2.042 23.659 1.00 95.69 114 ILE A O 1
ATOM 995 N N . ASP A 1 115 ? -12.907 -2.227 25.120 1.00 90.00 115 ASP A N 1
ATOM 996 C CA . ASP A 1 115 ? -13.525 -3.293 25.919 1.00 90.00 115 ASP A CA 1
ATOM 997 C C . ASP A 1 115 ? -14.970 -2.959 26.329 1.00 90.00 115 ASP A C 1
ATOM 999 O O . ASP A 1 115 ? -15.868 -3.782 26.189 1.00 90.00 115 ASP A O 1
ATOM 1003 N N . GLN A 1 116 ? -15.251 -1.726 26.726 1.00 92.06 116 GLN A N 1
ATOM 1004 C CA . GLN A 1 116 ? -16.598 -1.348 27.162 1.00 92.06 116 GLN A CA 1
ATOM 1005 C C . GLN A 1 116 ? -17.487 -0.828 26.014 1.00 92.06 116 GLN A C 1
ATOM 1007 O O . GLN A 1 116 ? -18.646 -0.483 26.227 1.00 92.06 116 GLN A O 1
ATOM 1012 N N . SER A 1 117 ? -16.979 -0.839 24.776 1.00 95.31 117 SER A N 1
ATOM 1013 C CA . SER A 1 117 ? -17.608 -0.237 23.600 1.00 95.31 117 SER A CA 1
ATOM 1014 C C . SER A 1 117 ? -18.210 -1.283 22.665 1.00 95.31 117 SER A C 1
ATOM 1016 O O . SER A 1 117 ? -17.503 -1.972 21.921 1.00 95.31 117 SER A O 1
ATOM 1018 N N . SER A 1 118 ? -19.540 -1.393 22.652 1.00 95.12 118 SER A N 1
ATOM 1019 C CA . SER A 1 118 ? -20.249 -2.253 21.691 1.00 95.12 118 SER A CA 1
ATOM 1020 C C . SER A 1 118 ? -19.989 -1.828 20.241 1.00 95.12 118 SER A C 1
ATOM 1022 O O . SER A 1 118 ? -19.798 -2.683 19.374 1.00 95.12 118 SER A O 1
ATOM 1024 N N . GLU A 1 119 ? -19.930 -0.516 19.984 1.00 96.38 119 GLU A N 1
ATOM 1025 C CA . GLU A 1 119 ? -19.583 0.036 18.671 1.00 96.38 119 GLU A CA 1
ATOM 1026 C C . GLU A 1 119 ? -18.157 -0.351 18.282 1.00 96.38 119 GLU A C 1
ATOM 1028 O O . GLU A 1 119 ? -17.954 -0.967 17.232 1.00 96.38 119 GLU A O 1
ATOM 1033 N N . GLY A 1 120 ? -17.179 -0.061 19.148 1.00 97.19 120 GLY A N 1
ATOM 1034 C CA . GLY A 1 120 ? -15.781 -0.385 18.892 1.00 97.19 120 GLY A CA 1
ATOM 1035 C C . GLY A 1 120 ? -15.584 -1.871 18.595 1.00 97.19 120 GLY A C 1
ATOM 1036 O O . GLY A 1 120 ? -14.929 -2.219 17.612 1.00 97.19 120 GLY A O 1
ATOM 1037 N N . LYS A 1 121 ? -16.197 -2.765 19.386 1.00 97.50 121 LYS A N 1
ATOM 1038 C CA . LYS A 1 121 ? -16.133 -4.223 19.168 1.00 97.50 121 LYS A CA 1
ATOM 1039 C C . LYS A 1 121 ? -16.685 -4.631 17.802 1.00 97.50 121 LYS A C 1
ATOM 1041 O O . LYS A 1 121 ? -16.088 -5.465 17.117 1.00 97.50 121 LYS A O 1
ATOM 1046 N N . ASN A 1 122 ? -17.808 -4.044 17.387 1.00 97.50 122 ASN A N 1
ATOM 1047 C CA . ASN A 1 122 ? -18.396 -4.320 16.080 1.00 97.50 122 ASN A CA 1
ATOM 1048 C C . ASN A 1 122 ? -17.519 -3.802 14.927 1.00 97.50 122 ASN A C 1
ATOM 1050 O O . ASN A 1 122 ? -17.361 -4.490 13.918 1.00 97.50 122 ASN A O 1
ATOM 1054 N N . LEU A 1 123 ? -16.915 -2.621 15.077 1.00 98.06 123 LEU A N 1
ATOM 1055 C CA . LEU A 1 123 ? -15.962 -2.079 14.105 1.00 98.06 123 LEU A CA 1
ATOM 1056 C C . LEU A 1 123 ? -14.717 -2.964 13.988 1.00 98.06 123 LEU A C 1
ATOM 1058 O O . LEU A 1 123 ? -14.323 -3.316 12.877 1.00 98.06 123 LEU A O 1
ATOM 1062 N N . LEU A 1 124 ? -14.150 -3.410 15.113 1.00 97.62 124 LEU A N 1
ATOM 1063 C CA . LEU A 1 124 ? -12.980 -4.286 15.110 1.00 97.62 124 LEU A CA 1
ATOM 1064 C C . LEU A 1 124 ? -13.278 -5.614 14.411 1.00 97.62 124 LEU A C 1
ATOM 1066 O O . LEU A 1 124 ? -12.471 -6.072 13.604 1.00 97.62 124 LEU A O 1
ATOM 1070 N N . LYS A 1 125 ? -14.459 -6.202 14.648 1.00 96.81 125 LYS A N 1
ATOM 1071 C CA . LYS A 1 125 ? -14.902 -7.415 13.945 1.00 96.81 125 LYS A CA 1
ATOM 1072 C C . LYS A 1 125 ? -14.923 -7.213 12.426 1.00 96.81 125 LYS A C 1
ATOM 1074 O O . LYS A 1 125 ? -14.441 -8.075 11.693 1.00 96.81 125 LYS A O 1
ATOM 1079 N N . GLN A 1 126 ? -15.445 -6.081 11.956 1.00 97.56 126 GLN A N 1
ATOM 1080 C CA . GLN A 1 126 ? -15.457 -5.748 10.528 1.00 97.56 126 GLN A CA 1
ATOM 1081 C C . GLN A 1 126 ? -14.037 -5.550 9.978 1.00 97.56 126 GLN A C 1
ATOM 1083 O O . GLN A 1 126 ? -13.712 -6.076 8.917 1.00 97.56 126 GLN A O 1
ATOM 1088 N N . CYS A 1 127 ? -13.161 -4.856 10.708 1.00 97.56 127 CYS A N 1
ATOM 1089 C CA . CYS A 1 127 ? -11.771 -4.659 10.298 1.00 97.56 127 CYS A CA 1
ATOM 1090 C C . CYS A 1 127 ? -10.980 -5.971 10.211 1.00 97.56 127 CYS A C 1
ATOM 1092 O O . CYS A 1 127 ? -10.220 -6.162 9.264 1.00 97.56 127 CYS A O 1
ATOM 1094 N N . VAL A 1 128 ? -11.189 -6.894 11.154 1.00 95.88 128 VA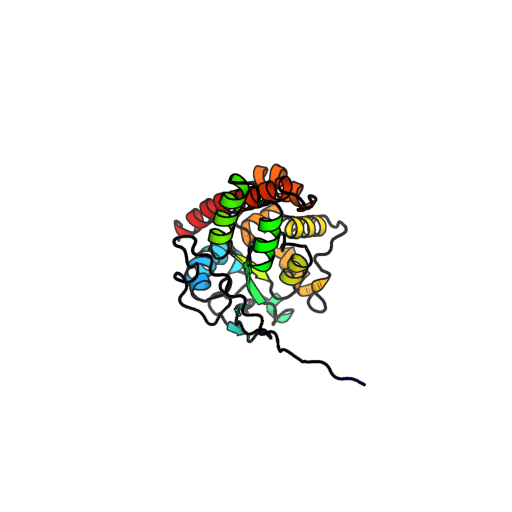L A N 1
ATOM 1095 C CA . VAL A 1 128 ? -10.585 -8.235 11.114 1.00 95.88 128 VAL A CA 1
ATOM 1096 C C . VAL A 1 128 ? -11.074 -9.015 9.896 1.00 95.88 128 VAL A C 1
ATOM 1098 O O . VAL A 1 128 ? -10.253 -9.600 9.193 1.00 95.88 128 VAL A O 1
ATOM 1101 N N . ALA A 1 129 ? -12.375 -8.961 9.589 1.00 93.75 129 ALA A N 1
ATOM 1102 C CA . ALA A 1 129 ? -12.944 -9.589 8.393 1.00 93.75 129 ALA A CA 1
ATOM 1103 C C . ALA A 1 129 ? -12.309 -9.084 7.087 1.00 93.75 129 ALA A C 1
ATOM 1105 O O . ALA A 1 129 ? -12.134 -9.850 6.143 1.00 93.75 129 ALA A O 1
ATOM 1106 N N . MET A 1 130 ? -11.909 -7.814 7.054 1.00 94.81 130 MET A N 1
ATOM 1107 C CA . MET A 1 130 ? -11.276 -7.185 5.896 1.00 94.81 130 MET A CA 1
ATOM 1108 C C . MET A 1 130 ? -9.759 -7.397 5.820 1.00 94.81 130 MET A C 1
ATOM 1110 O O . MET A 1 130 ? -9.168 -7.094 4.782 1.00 94.81 130 MET A O 1
ATOM 1114 N N . HIS A 1 131 ? -9.109 -7.916 6.872 1.00 93.56 131 HIS A N 1
ATOM 1115 C CA . HIS A 1 131 ? -7.646 -8.011 6.946 1.00 93.56 131 HIS A CA 1
ATOM 1116 C C . HIS A 1 131 ? -7.042 -8.754 5.745 1.00 93.56 131 HIS A C 1
ATOM 1118 O O . HIS A 1 131 ? -6.049 -8.288 5.182 1.00 93.56 131 HIS A O 1
ATOM 1124 N N . HIS A 1 132 ? -7.688 -9.841 5.311 1.00 92.12 132 HIS A N 1
ATOM 1125 C CA . HIS A 1 132 ? -7.290 -10.646 4.157 1.00 92.12 132 HIS A CA 1
ATOM 1126 C C . HIS A 1 132 ? -8.311 -10.563 3.012 1.00 92.12 132 HIS A C 1
ATOM 1128 O O . HIS A 1 132 ? -8.929 -11.557 2.636 1.00 92.12 132 HIS A O 1
ATOM 1134 N N . SER A 1 133 ? -8.496 -9.362 2.467 1.00 92.44 133 SER A N 1
ATOM 1135 C CA . SER A 1 133 ? -9.395 -9.083 1.339 1.00 92.44 133 SER A CA 1
ATOM 1136 C C . SER A 1 133 ? -8.647 -8.391 0.198 1.00 92.44 133 SER A C 1
ATOM 1138 O O . SER A 1 133 ? -7.640 -7.722 0.434 1.00 92.44 133 SER A O 1
ATOM 1140 N N . PHE A 1 134 ? -9.153 -8.491 -1.037 1.00 92.81 134 PHE A N 1
ATOM 1141 C CA . PHE A 1 134 ? -8.576 -7.777 -2.188 1.00 92.81 134 PHE A CA 1
ATOM 1142 C C . PHE A 1 134 ? -8.562 -6.258 -1.975 1.00 92.81 134 PHE A C 1
ATOM 1144 O O . PHE A 1 134 ? -7.608 -5.569 -2.342 1.00 92.81 134 PHE A O 1
ATOM 1151 N N . GLU A 1 135 ? -9.590 -5.727 -1.317 1.00 95.25 135 GLU A N 1
ATOM 1152 C CA . GLU A 1 135 ? -9.679 -4.326 -0.929 1.00 95.25 135 GLU A CA 1
ATOM 1153 C C . GLU A 1 135 ? -8.557 -3.914 0.034 1.00 95.25 135 GLU A C 1
ATOM 1155 O O . GLU A 1 135 ? -8.190 -2.743 0.062 1.00 95.25 135 GLU A O 1
ATOM 1160 N N . ASN A 1 136 ? -7.976 -4.842 0.795 1.00 96.75 136 ASN A N 1
ATOM 1161 C CA . ASN A 1 136 ? -6.913 -4.552 1.752 1.00 96.75 136 ASN A CA 1
ATOM 1162 C C . ASN A 1 136 ? -5.503 -4.927 1.269 1.00 96.75 136 ASN A C 1
ATOM 1164 O O . ASN A 1 136 ? -4.554 -4.842 2.047 1.00 96.75 136 ASN A O 1
ATOM 1168 N N . PHE A 1 137 ? -5.333 -5.310 0.004 1.00 95.56 137 PHE A N 1
ATOM 1169 C CA . PHE A 1 137 ? -4.025 -5.656 -0.552 1.00 95.56 137 PHE A CA 1
ATOM 1170 C C . PHE A 1 137 ? -3.580 -4.637 -1.588 1.00 95.56 137 PHE A C 1
ATOM 1172 O O . PHE A 1 137 ? -4.304 -4.400 -2.544 1.00 95.56 137 PHE A O 1
ATOM 1179 N N . ALA A 1 138 ? -2.388 -4.063 -1.449 1.00 94.38 138 ALA A N 1
ATOM 1180 C CA . ALA A 1 138 ? -1.774 -3.175 -2.436 1.00 94.38 138 ALA A CA 1
ATOM 1181 C C . ALA A 1 138 ? -0.562 -3.833 -3.101 1.00 94.38 138 ALA A C 1
ATOM 1183 O O . ALA A 1 138 ? -0.055 -4.840 -2.620 1.00 94.38 138 ALA A O 1
ATOM 1184 N N . PHE A 1 139 ? -0.110 -3.259 -4.214 1.00 89.94 139 PHE A N 1
ATOM 1185 C CA . PHE A 1 139 ? 1.032 -3.748 -4.977 1.00 89.94 139 PHE A CA 1
ATOM 1186 C C . PHE A 1 139 ? 2.235 -2.826 -4.757 1.00 89.94 139 PHE A C 1
ATOM 1188 O O . PHE A 1 139 ? 2.241 -1.689 -5.227 1.00 89.94 139 PHE A O 1
ATOM 1195 N N . MET A 1 140 ? 3.222 -3.274 -3.977 1.00 89.62 140 MET A N 1
ATOM 1196 C CA . MET A 1 140 ? 4.278 -2.417 -3.429 1.00 89.62 140 MET A CA 1
ATOM 1197 C C . MET A 1 140 ? 5.687 -3.009 -3.573 1.00 89.62 140 MET A C 1
ATOM 1199 O O . MET A 1 140 ? 5.866 -4.232 -3.537 1.00 89.62 140 MET A O 1
ATOM 1203 N N . PRO A 1 141 ? 6.726 -2.164 -3.743 1.00 91.06 141 PRO A N 1
ATOM 1204 C CA . PRO A 1 141 ? 8.098 -2.639 -3.840 1.00 91.06 141 PRO A CA 1
ATOM 1205 C C . PRO A 1 141 ? 8.539 -3.417 -2.601 1.00 91.06 141 PRO A C 1
ATOM 1207 O O . PRO A 1 141 ? 8.485 -2.915 -1.477 1.00 91.06 141 PRO A O 1
ATOM 1210 N N . ILE A 1 142 ? 9.086 -4.614 -2.824 1.00 87.56 142 ILE A N 1
ATOM 1211 C CA . ILE A 1 142 ? 9.882 -5.320 -1.811 1.00 87.56 142 ILE A CA 1
ATOM 1212 C C . ILE A 1 142 ? 11.284 -4.697 -1.770 1.00 87.56 142 ILE A C 1
ATOM 1214 O O . ILE A 1 142 ? 11.878 -4.480 -0.709 1.00 87.56 142 ILE A O 1
ATOM 1218 N N . THR A 1 143 ? 11.835 -4.401 -2.950 1.00 84.25 143 THR A N 1
ATOM 1219 C CA . THR A 1 143 ? 13.137 -3.746 -3.082 1.00 84.25 143 THR A CA 1
ATOM 1220 C C . THR A 1 143 ? 13.042 -2.301 -2.594 1.00 84.25 143 THR A C 1
ATOM 1222 O O . THR A 1 143 ? 12.129 -1.573 -2.961 1.00 84.25 143 THR A O 1
ATOM 1225 N N . GLY A 1 144 ? 13.988 -1.882 -1.750 1.00 78.88 144 GLY A N 1
ATOM 1226 C CA . GLY A 1 144 ? 13.943 -0.569 -1.089 1.00 78.88 144 GLY A CA 1
ATOM 1227 C C . GLY A 1 144 ? 13.255 -0.578 0.280 1.00 78.88 144 GLY A C 1
ATOM 1228 O O . GLY A 1 144 ? 13.345 0.410 0.999 1.00 78.88 144 GLY A O 1
ATOM 1229 N N . GLY A 1 145 ? 12.640 -1.694 0.692 1.00 80.12 145 GLY A N 1
ATOM 1230 C CA . GLY A 1 145 ? 12.159 -1.870 2.063 1.00 80.12 145 GLY A CA 1
ATOM 1231 C C . GLY A 1 145 ? 11.058 -0.888 2.475 1.00 80.12 145 GLY A C 1
ATOM 1232 O O . GLY A 1 145 ? 11.025 -0.483 3.637 1.00 80.12 145 GLY A O 1
ATOM 1233 N N . MET A 1 146 ? 10.174 -0.495 1.549 1.00 82.62 146 MET A N 1
ATOM 1234 C CA . MET A 1 146 ? 9.031 0.378 1.864 1.00 82.62 146 MET A CA 1
ATOM 1235 C C . MET A 1 146 ? 8.104 -0.258 2.905 1.00 82.62 146 MET A C 1
ATOM 1237 O O . MET A 1 146 ? 7.647 0.423 3.819 1.00 82.62 146 MET A O 1
ATOM 1241 N N . ASN A 1 147 ? 7.914 -1.577 2.831 1.00 78.94 147 ASN A N 1
ATOM 1242 C CA . ASN A 1 147 ? 7.205 -2.355 3.845 1.00 78.94 147 ASN A CA 1
ATOM 1243 C C . ASN A 1 147 ? 7.846 -2.224 5.242 1.00 78.94 147 ASN A C 1
ATOM 1245 O O . ASN A 1 147 ? 7.143 -2.090 6.239 1.00 78.94 147 ASN A O 1
ATOM 1249 N N . ASN A 1 148 ? 9.180 -2.180 5.325 1.00 80.38 148 ASN A N 1
ATOM 1250 C CA . ASN A 1 148 ? 9.893 -1.982 6.588 1.00 80.38 148 ASN A CA 1
ATOM 1251 C C . ASN A 1 148 ? 9.734 -0.553 7.114 1.00 80.38 148 ASN A C 1
ATOM 1253 O O . ASN A 1 148 ? 9.656 -0.369 8.323 1.00 80.38 148 ASN A O 1
ATOM 1257 N N . GLN A 1 149 ? 9.706 0.460 6.240 1.00 85.44 149 GLN A N 1
ATOM 1258 C CA . GLN A 1 149 ? 9.435 1.840 6.655 1.00 85.44 149 GLN A CA 1
ATOM 1259 C C . GLN A 1 149 ? 8.017 1.951 7.234 1.00 85.44 149 GLN A C 1
ATOM 1261 O O . GLN A 1 149 ? 7.864 2.432 8.355 1.00 85.44 149 GLN A O 1
ATOM 1266 N N . LYS A 1 150 ? 7.017 1.395 6.541 1.00 83.38 150 LYS A N 1
ATOM 1267 C CA . LYS A 1 150 ? 5.630 1.310 7.018 1.00 83.38 150 LYS A CA 1
ATOM 1268 C C . LYS A 1 150 ? 5.525 0.570 8.359 1.00 83.38 150 LYS A C 1
ATOM 1270 O O . LYS A 1 150 ? 4.881 1.061 9.281 1.00 83.38 150 LYS A O 1
ATOM 1275 N N . GLY A 1 151 ? 6.221 -0.560 8.501 1.00 77.88 151 GLY A N 1
ATOM 1276 C CA . GLY A 1 151 ? 6.218 -1.392 9.710 1.00 77.88 151 GLY A CA 1
ATOM 1277 C C . GLY A 1 151 ? 6.949 -0.817 10.932 1.00 77.88 151 GLY A C 1
ATOM 1278 O O . GLY A 1 151 ? 6.858 -1.387 12.018 1.00 77.88 151 GLY A O 1
ATOM 1279 N N . ARG A 1 152 ? 7.676 0.303 10.800 1.00 79.94 152 ARG A N 1
ATOM 1280 C CA . ARG A 1 152 ? 8.279 0.996 11.958 1.00 79.94 152 ARG A CA 1
ATOM 1281 C C . ARG A 1 152 ? 7.245 1.742 12.794 1.00 79.94 152 ARG A C 1
ATOM 1283 O O . ARG A 1 152 ? 7.485 1.985 13.975 1.00 79.94 152 ARG A O 1
ATOM 1290 N N . HIS A 1 153 ? 6.118 2.114 12.195 1.00 77.06 153 HIS A N 1
ATOM 1291 C CA . HIS A 1 153 ? 5.041 2.773 12.914 1.00 77.06 153 HIS A CA 1
ATOM 1292 C C . HIS A 1 153 ? 4.154 1.731 13.599 1.00 77.06 153 HIS A C 1
ATOM 1294 O O . HIS A 1 153 ? 3.825 0.709 12.987 1.00 77.06 153 HIS A O 1
ATOM 1300 N N . PRO A 1 154 ? 3.707 1.981 14.844 1.00 79.50 154 PRO A N 1
ATOM 1301 C CA . PRO A 1 154 ? 2.673 1.164 15.457 1.00 79.50 154 PRO A CA 1
ATOM 1302 C C . PRO A 1 154 ? 1.498 0.989 14.491 1.00 79.50 154 PRO A C 1
ATOM 1304 O O . PRO A 1 154 ? 1.048 1.950 13.872 1.00 79.50 154 PRO A O 1
ATOM 1307 N N . PHE A 1 155 ? 1.013 -0.245 14.366 1.00 86.19 155 PHE A N 1
ATOM 1308 C CA . PHE A 1 155 ? -0.110 -0.628 13.501 1.00 86.19 155 PHE A CA 1
ATOM 1309 C C . PHE A 1 155 ? 0.143 -0.662 11.982 1.00 86.19 155 PHE A C 1
ATOM 1311 O O . PHE A 1 155 ? -0.755 -1.092 11.267 1.00 86.19 155 PHE A O 1
ATOM 1318 N N . ASP A 1 156 ? 1.356 -0.400 11.483 1.00 87.44 156 ASP A N 1
ATOM 1319 C CA . ASP A 1 156 ? 1.686 -0.350 10.037 1.00 87.44 156 ASP A CA 1
ATOM 1320 C C . ASP A 1 156 ? 0.769 0.618 9.271 1.00 87.44 156 ASP A C 1
ATOM 1322 O O . ASP A 1 156 ? 0.209 0.291 8.227 1.00 87.44 156 ASP A O 1
ATOM 1326 N N . ARG A 1 157 ? 0.586 1.804 9.850 1.00 92.06 157 ARG A N 1
ATOM 1327 C CA . ARG A 1 157 ? -0.306 2.884 9.415 1.00 92.06 157 ARG A CA 1
ATOM 1328 C C . ARG A 1 157 ? -0.079 3.295 7.946 1.00 92.06 157 ARG A C 1
ATOM 1330 O O . ARG A 1 157 ? 0.966 3.889 7.650 1.00 92.06 157 ARG A O 1
ATOM 1337 N N . PRO A 1 158 ? -1.025 3.038 7.018 1.00 94.75 158 PRO A N 1
ATOM 1338 C CA . PRO A 1 158 ? -0.870 3.449 5.622 1.00 94.75 158 PRO A CA 1
ATOM 1339 C C . PRO A 1 158 ? -0.929 4.975 5.460 1.00 94.75 158 PRO A C 1
ATOM 1341 O O . PRO A 1 158 ? -0.205 5.530 4.644 1.00 94.75 158 PRO A O 1
ATOM 1344 N N . ASP A 1 159 ? -1.724 5.669 6.271 1.00 96.00 159 ASP A N 1
ATOM 1345 C CA . ASP A 1 159 ? -1.830 7.131 6.306 1.00 96.00 159 ASP A CA 1
ATOM 1346 C C . ASP A 1 159 ? -0.499 7.801 6.673 1.00 96.00 159 ASP A C 1
ATOM 1348 O O . ASP A 1 159 ? -0.058 8.724 5.987 1.00 96.00 159 ASP A O 1
ATOM 1352 N N . THR A 1 160 ? 0.200 7.290 7.691 1.00 95.25 160 THR A N 1
ATOM 1353 C CA . THR A 1 160 ? 1.543 7.771 8.046 1.00 95.25 160 THR A CA 1
ATOM 1354 C C . THR A 1 160 ? 2.555 7.462 6.944 1.00 95.25 160 THR A C 1
ATOM 1356 O O . THR A 1 160 ? 3.329 8.338 6.568 1.00 95.25 160 THR A O 1
ATOM 1359 N N . HIS A 1 161 ? 2.523 6.254 6.372 1.00 94.75 161 HIS A N 1
ATOM 1360 C CA . HIS A 1 161 ? 3.396 5.885 5.254 1.00 94.75 161 HIS A CA 1
ATOM 1361 C C . HIS A 1 161 ? 3.228 6.826 4.048 1.00 94.75 161 HIS A C 1
ATOM 1363 O O . HIS A 1 161 ? 4.206 7.337 3.509 1.00 94.75 161 HIS A O 1
ATOM 1369 N N . ILE A 1 162 ? 1.986 7.099 3.652 1.00 96.38 162 ILE A N 1
ATOM 1370 C CA . ILE A 1 162 ? 1.665 7.946 2.498 1.00 96.38 162 ILE A CA 1
ATOM 1371 C C . ILE A 1 162 ? 1.990 9.419 2.793 1.00 96.38 162 ILE A C 1
ATOM 1373 O O . ILE A 1 162 ? 2.473 10.118 1.905 1.00 96.38 162 ILE A O 1
ATOM 1377 N N . SER A 1 163 ? 1.817 9.881 4.037 1.00 96.75 163 SER A N 1
ATOM 1378 C CA . SER A 1 163 ? 2.281 11.208 4.470 1.00 96.75 163 SER A CA 1
ATOM 1379 C C . SER A 1 163 ? 3.794 11.375 4.272 1.00 96.75 163 SER A C 1
ATOM 1381 O O . SER A 1 163 ? 4.242 12.377 3.717 1.00 96.75 163 SER A O 1
ATOM 1383 N N . GLU A 1 164 ? 4.594 10.360 4.607 1.00 96.25 164 GLU A N 1
ATOM 1384 C CA . GLU A 1 164 ? 6.045 10.387 4.381 1.00 96.25 164 GLU A CA 1
ATOM 1385 C C . GLU A 1 164 ? 6.411 10.413 2.883 1.00 96.25 164 GLU A C 1
ATOM 1387 O O . GLU A 1 164 ? 7.361 11.094 2.493 1.00 96.25 164 GLU A O 1
ATOM 1392 N N . ILE A 1 165 ? 5.635 9.745 2.019 1.00 96.56 165 ILE A N 1
ATOM 1393 C CA . ILE A 1 165 ? 5.800 9.837 0.555 1.00 96.56 165 ILE A CA 1
ATOM 1394 C C . ILE A 1 165 ? 5.448 11.240 0.058 1.00 96.56 165 ILE A C 1
ATOM 1396 O O . ILE A 1 165 ? 6.156 11.787 -0.787 1.00 96.56 165 ILE A O 1
ATOM 1400 N N . GLN A 1 166 ? 4.387 11.850 0.592 1.00 97.62 166 GLN A N 1
ATOM 1401 C CA . GLN A 1 166 ? 4.006 13.214 0.233 1.00 97.62 166 GLN A CA 1
ATOM 1402 C C . GLN A 1 166 ? 5.124 14.206 0.576 1.00 97.62 166 GLN A C 1
ATOM 1404 O O . GLN A 1 166 ? 5.473 15.037 -0.262 1.00 97.62 166 GLN A O 1
ATOM 1409 N N . LYS A 1 167 ? 5.725 14.084 1.765 1.00 97.56 167 LYS A N 1
ATOM 1410 C CA . LYS A 1 167 ? 6.894 14.883 2.162 1.00 97.56 167 LYS A CA 1
ATOM 1411 C C . LYS A 1 167 ? 8.069 14.662 1.210 1.00 97.56 167 LYS A C 1
ATOM 1413 O O . LYS A 1 167 ? 8.652 15.628 0.726 1.00 97.56 167 LYS A O 1
ATOM 1418 N N . TYR A 1 168 ? 8.359 13.407 0.854 1.00 97.62 168 TYR A N 1
ATOM 1419 C CA . TYR A 1 168 ? 9.396 13.078 -0.130 1.00 97.62 168 TYR A CA 1
ATOM 1420 C C . TYR A 1 168 ? 9.157 13.766 -1.486 1.00 97.62 168 TYR A C 1
ATOM 1422 O O . TYR A 1 168 ? 10.071 14.371 -2.044 1.00 97.62 168 TYR A O 1
ATOM 1430 N N . PHE A 1 169 ? 7.926 13.738 -2.004 1.00 98.19 169 PHE A N 1
ATOM 1431 C CA . PHE A 1 169 ? 7.572 14.406 -3.262 1.00 98.19 169 PHE A CA 1
ATOM 1432 C C . PHE A 1 169 ? 7.670 15.933 -3.201 1.00 98.19 169 PHE A C 1
ATOM 1434 O O . PHE A 1 169 ? 7.991 16.557 -4.214 1.00 98.19 169 PHE A O 1
ATOM 1441 N N . LYS A 1 170 ? 7.455 16.525 -2.023 1.00 97.81 170 LYS A N 1
ATOM 1442 C CA . LYS A 1 170 ? 7.608 17.963 -1.765 1.00 97.81 170 LYS A CA 1
ATOM 1443 C C . LYS A 1 170 ? 9.039 18.384 -1.414 1.00 97.81 170 LYS A C 1
ATOM 1445 O O . LYS A 1 170 ? 9.267 19.566 -1.184 1.00 97.81 170 LYS A O 1
ATOM 1450 N N . PHE A 1 171 ? 9.996 17.452 -1.406 1.00 96.38 171 PHE A N 1
ATOM 1451 C CA . PHE A 1 171 ? 11.374 17.687 -0.953 1.00 96.38 171 PHE A CA 1
ATOM 1452 C C . PHE A 1 171 ? 11.479 18.161 0.506 1.00 96.38 171 PHE A C 1
ATOM 1454 O O . PHE A 1 171 ? 12.412 18.870 0.876 1.00 96.38 171 PHE A O 1
ATOM 1461 N N . GLU A 1 172 ? 10.527 17.750 1.339 1.00 97.38 172 GLU A N 1
ATOM 1462 C CA . GLU A 1 172 ? 10.524 17.989 2.781 1.00 97.38 172 GLU A CA 1
ATOM 1463 C C . GLU A 1 172 ? 11.273 16.865 3.519 1.00 97.38 172 GLU A C 1
ATOM 1465 O O . GLU A 1 172 ? 11.519 15.782 2.971 1.00 97.38 172 GLU A O 1
ATOM 1470 N N . GLU A 1 173 ? 11.620 17.101 4.788 1.00 96.12 173 GLU A N 1
ATOM 1471 C CA . GLU A 1 173 ? 12.208 16.072 5.649 1.00 96.12 173 GLU A CA 1
ATOM 1472 C C . GLU A 1 173 ? 11.266 14.863 5.766 1.00 96.12 173 GLU A C 1
ATOM 1474 O O . GLU A 1 173 ? 10.078 14.997 6.059 1.00 96.12 173 GLU A O 1
ATOM 1479 N N . ASN A 1 174 ? 11.795 13.668 5.503 1.00 94.44 174 ASN A N 1
ATOM 1480 C CA . ASN A 1 174 ? 11.023 12.431 5.451 1.00 94.44 174 ASN A CA 1
ATOM 1481 C C . ASN A 1 174 ? 11.898 11.214 5.769 1.00 94.44 174 ASN A C 1
ATOM 1483 O O . ASN A 1 174 ? 13.126 11.284 5.806 1.00 94.44 174 ASN A O 1
ATOM 1487 N N . THR A 1 175 ? 11.247 10.069 5.948 1.00 93.31 175 THR A N 1
ATOM 1488 C CA . THR A 1 175 ? 11.890 8.808 6.336 1.00 93.31 175 THR A CA 1
ATOM 1489 C C . THR A 1 175 ? 11.809 7.710 5.273 1.00 93.31 175 THR A C 1
ATOM 1491 O O . THR A 1 175 ? 12.193 6.567 5.542 1.00 93.31 175 THR A O 1
ATOM 1494 N N . ILE A 1 176 ? 11.340 8.025 4.059 1.00 93.25 176 ILE A N 1
ATOM 1495 C CA . ILE A 1 176 ? 11.040 7.035 3.010 1.00 93.25 176 ILE A CA 1
ATOM 1496 C C . ILE A 1 176 ? 12.263 6.216 2.602 1.00 93.25 176 ILE A C 1
ATOM 1498 O O . ILE A 1 176 ? 12.166 5.002 2.417 1.00 93.25 176 ILE A O 1
ATOM 1502 N N . LEU A 1 177 ? 13.433 6.848 2.520 1.00 93.44 177 LEU A N 1
ATOM 1503 C CA . LEU A 1 177 ? 14.665 6.184 2.093 1.00 93.44 177 LEU A CA 1
ATOM 1504 C C . LEU A 1 177 ? 15.420 5.489 3.245 1.00 93.44 177 LEU A C 1
ATOM 1506 O O . LEU A 1 177 ? 16.332 4.702 2.990 1.00 93.44 177 LEU A O 1
ATOM 1510 N N . ASN A 1 178 ? 15.005 5.673 4.506 1.00 91.19 178 ASN A N 1
ATOM 1511 C CA . ASN A 1 178 ? 15.749 5.212 5.693 1.00 91.19 178 ASN A CA 1
ATOM 1512 C C . ASN A 1 178 ? 15.914 3.686 5.781 1.00 91.19 178 ASN A C 1
ATOM 1514 O O . ASN A 1 178 ? 16.773 3.186 6.512 1.00 91.19 178 ASN A O 1
ATOM 1518 N N . SER A 1 179 ? 15.070 2.925 5.082 1.00 86.69 179 SER A N 1
ATOM 1519 C CA . SER A 1 179 ? 15.138 1.457 5.029 1.00 86.69 179 SER A CA 1
ATOM 1520 C C . SER A 1 179 ? 15.696 0.922 3.706 1.00 86.69 179 SER A C 1
ATOM 1522 O O . SER A 1 179 ? 15.851 -0.294 3.565 1.00 86.69 179 SER A O 1
ATOM 1524 N N . ALA A 1 180 ? 16.038 1.795 2.754 1.00 89.69 180 ALA A N 1
ATOM 1525 C CA . ALA A 1 180 ? 16.414 1.386 1.406 1.00 89.69 180 ALA A CA 1
ATOM 1526 C C . ALA A 1 180 ? 17.815 0.767 1.328 1.00 89.69 180 ALA A C 1
ATOM 1528 O O . ALA A 1 180 ? 18.045 -0.129 0.507 1.00 89.69 180 ALA A O 1
ATOM 1529 N N . ARG A 1 181 ? 18.731 1.166 2.225 1.00 88.94 181 ARG A N 1
ATOM 1530 C CA . ARG A 1 181 ? 20.135 0.709 2.245 1.00 88.94 181 ARG A CA 1
ATOM 1531 C C . ARG A 1 181 ? 20.739 0.840 0.833 1.00 88.94 181 ARG A C 1
ATOM 1533 O O . ARG A 1 181 ? 20.528 1.836 0.155 1.00 88.94 181 ARG A O 1
ATOM 1540 N N . ARG A 1 182 ? 21.400 -0.207 0.329 1.00 90.56 182 ARG A N 1
ATOM 1541 C CA . ARG A 1 182 ? 21.965 -0.264 -1.034 1.00 90.56 182 ARG A CA 1
ATOM 1542 C C . ARG A 1 182 ? 20.950 -0.122 -2.182 1.00 90.56 182 ARG A C 1
ATOM 1544 O O . ARG A 1 182 ? 21.364 -0.049 -3.331 1.00 90.56 182 ARG A O 1
ATOM 1551 N N . ASN A 1 183 ? 19.645 -0.154 -1.903 1.00 93.25 183 ASN A N 1
ATOM 1552 C CA . ASN A 1 183 ? 18.587 -0.058 -2.912 1.00 93.25 183 ASN A CA 1
ATOM 1553 C C . ASN A 1 183 ? 17.982 1.352 -3.014 1.00 93.25 183 ASN A C 1
ATOM 1555 O O . ASN A 1 183 ? 16.943 1.505 -3.652 1.00 93.25 183 ASN A O 1
ATOM 1559 N N . GLU A 1 184 ? 18.587 2.362 -2.385 1.00 95.00 184 GLU A N 1
ATOM 1560 C CA . GLU A 1 184 ? 18.081 3.740 -2.376 1.00 95.00 184 GLU A CA 1
ATOM 1561 C C . GLU A 1 184 ? 17.787 4.273 -3.782 1.00 95.00 184 GLU A C 1
ATOM 1563 O O . GLU A 1 184 ? 16.664 4.680 -4.061 1.00 95.00 184 GLU A O 1
ATOM 1568 N N . GLU A 1 185 ? 18.750 4.183 -4.697 1.00 95.75 185 GLU A N 1
ATOM 1569 C CA . GLU A 1 185 ? 18.587 4.657 -6.077 1.00 95.75 185 GLU A CA 1
ATOM 1570 C C . GLU A 1 185 ? 17.464 3.934 -6.829 1.00 95.75 185 GLU A C 1
ATOM 1572 O O . GLU A 1 185 ? 16.758 4.530 -7.644 1.00 95.75 185 GLU A O 1
ATOM 1577 N N . ALA A 1 186 ? 17.263 2.652 -6.529 1.00 95.62 186 ALA A N 1
ATOM 1578 C CA . ALA A 1 186 ? 16.196 1.873 -7.135 1.00 95.62 186 ALA A CA 1
ATOM 1579 C C . ALA A 1 186 ? 14.821 2.300 -6.595 1.00 95.62 186 ALA A C 1
ATOM 1581 O O . ALA A 1 186 ? 13.857 2.399 -7.352 1.00 95.62 186 ALA A O 1
ATOM 1582 N N . LEU A 1 187 ? 14.741 2.619 -5.299 1.00 95.56 187 LEU A N 1
ATOM 1583 C CA . LEU A 1 187 ? 13.536 3.174 -4.688 1.00 95.56 187 LEU A CA 1
ATOM 1584 C C . LEU A 1 187 ? 13.232 4.586 -5.211 1.00 95.56 187 LEU A C 1
ATOM 1586 O O . LEU A 1 187 ? 12.085 4.868 -5.549 1.00 95.56 187 LEU A O 1
ATOM 1590 N N . LYS A 1 188 ? 14.244 5.453 -5.359 1.00 96.75 188 LYS A N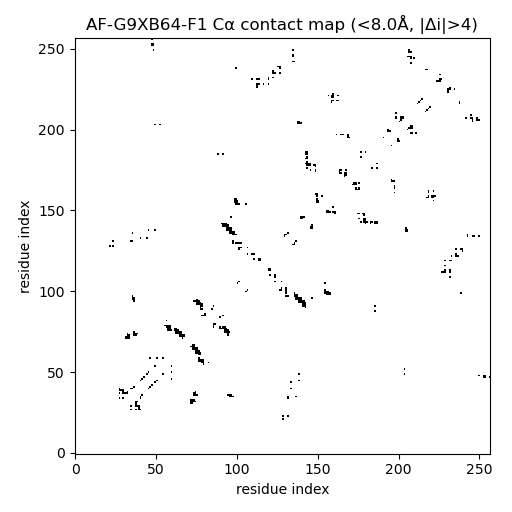 1
ATOM 1591 C CA . LYS A 1 188 ? 14.078 6.785 -5.966 1.00 96.75 188 LYS A CA 1
ATOM 1592 C C . LYS A 1 188 ? 13.525 6.693 -7.384 1.00 96.75 188 LYS A C 1
ATOM 1594 O O . LYS A 1 188 ? 12.609 7.437 -7.728 1.00 96.75 188 LYS A O 1
ATOM 1599 N N . TRP A 1 189 ? 14.041 5.763 -8.192 1.00 96.62 189 TRP A N 1
ATOM 1600 C CA . TRP A 1 189 ? 13.506 5.512 -9.529 1.00 96.62 189 TRP A CA 1
ATOM 1601 C C . TRP A 1 189 ? 12.034 5.095 -9.479 1.00 96.62 189 TRP A C 1
ATOM 1603 O O . TRP A 1 189 ? 11.220 5.694 -10.178 1.00 96.62 189 TRP A O 1
ATOM 1613 N N . TYR A 1 190 ? 11.668 4.138 -8.625 1.00 97.12 190 TYR A N 1
ATOM 1614 C CA . TYR A 1 190 ? 10.272 3.722 -8.488 1.00 97.12 190 TYR A CA 1
ATOM 1615 C C . TYR A 1 190 ? 9.372 4.907 -8.121 1.00 97.12 190 TYR A C 1
ATOM 1617 O O . TYR A 1 190 ? 8.352 5.133 -8.760 1.00 97.12 190 TYR A O 1
ATOM 1625 N N . LEU A 1 191 ? 9.784 5.719 -7.147 1.00 97.31 191 LEU A N 1
ATOM 1626 C CA . LEU A 1 191 ? 9.040 6.907 -6.732 1.00 97.31 191 LEU A CA 1
ATOM 1627 C C . LEU A 1 191 ? 8.948 7.966 -7.846 1.00 97.31 191 LEU A C 1
ATOM 1629 O O . LEU A 1 191 ? 7.949 8.677 -7.927 1.00 97.31 191 LEU A O 1
ATOM 1633 N N . SER A 1 192 ? 9.936 8.050 -8.745 1.00 97.38 192 SER A N 1
ATOM 1634 C CA . SER A 1 192 ? 9.898 8.986 -9.879 1.00 97.38 192 SER A CA 1
ATOM 1635 C C . SER A 1 192 ? 8.839 8.650 -10.933 1.00 97.38 192 SER A C 1
ATOM 1637 O O . SER A 1 192 ? 8.403 9.551 -11.645 1.00 97.38 192 SER A O 1
ATOM 1639 N N . ILE A 1 193 ? 8.366 7.396 -10.996 1.00 97.38 193 ILE A N 1
ATOM 1640 C CA . ILE A 1 193 ? 7.286 6.965 -11.905 1.00 97.38 193 ILE A CA 1
ATOM 1641 C C . ILE A 1 193 ? 6.001 7.775 -11.669 1.00 97.38 193 ILE A C 1
ATOM 1643 O O . ILE A 1 193 ? 5.198 7.978 -12.582 1.00 97.38 193 ILE A O 1
ATOM 1647 N N . PHE A 1 194 ? 5.809 8.249 -10.439 1.00 98.06 194 PHE A N 1
ATOM 1648 C CA . PHE A 1 194 ? 4.618 8.979 -10.022 1.00 98.06 194 PHE A CA 1
ATOM 1649 C C . PHE A 1 194 ? 4.761 10.495 -10.172 1.00 98.06 194 PHE A C 1
ATOM 1651 O O . PHE A 1 194 ? 3.887 11.217 -9.717 1.00 98.06 194 PHE A O 1
ATOM 1658 N N . GLU A 1 195 ? 5.839 10.991 -10.793 1.00 97.56 195 GLU A N 1
ATOM 1659 C CA . GLU A 1 195 ? 6.001 12.412 -11.158 1.00 97.56 195 GLU A CA 1
ATOM 1660 C C . GLU A 1 195 ? 5.854 13.390 -9.981 1.00 97.56 195 GLU A C 1
ATOM 1662 O O . GLU A 1 195 ? 5.493 14.549 -10.160 1.00 97.56 195 GLU A O 1
ATOM 1667 N N . LYS A 1 196 ? 6.177 12.932 -8.764 1.00 97.44 196 LYS A N 1
ATOM 1668 C CA . LYS A 1 196 ? 5.993 13.690 -7.515 1.00 97.44 196 LYS A CA 1
ATOM 1669 C C . LYS A 1 196 ? 4.526 14.052 -7.224 1.00 97.44 196 LYS A C 1
ATOM 1671 O O . LYS A 1 196 ? 4.256 14.979 -6.466 1.00 97.44 196 LYS A O 1
ATOM 1676 N N . ASP A 1 197 ? 3.580 13.307 -7.791 1.00 98.00 197 ASP A N 1
ATOM 1677 C CA . ASP A 1 197 ? 2.151 13.459 -7.547 1.00 98.00 197 ASP A CA 1
ATOM 1678 C C . ASP A 1 197 ? 1.658 12.369 -6.582 1.00 98.00 197 ASP A C 1
ATOM 1680 O O . ASP A 1 197 ? 1.599 11.176 -6.900 1.00 98.00 197 ASP A O 1
ATOM 1684 N N . ILE A 1 198 ? 1.282 12.794 -5.373 1.00 97.88 198 ILE A N 1
ATOM 1685 C CA . ILE A 1 198 ? 0.742 11.896 -4.351 1.00 97.88 198 ILE A CA 1
ATOM 1686 C C . ILE A 1 198 ? -0.610 11.301 -4.754 1.00 97.88 198 ILE A C 1
ATOM 1688 O O . ILE A 1 198 ? -0.894 10.159 -4.402 1.00 97.88 198 ILE A O 1
ATOM 1692 N N . TYR A 1 199 ? -1.429 12.034 -5.513 1.00 98.31 199 TYR A N 1
ATOM 1693 C CA . TYR A 1 199 ? -2.715 11.541 -5.995 1.00 98.31 199 TYR A CA 1
ATOM 1694 C C . TYR A 1 199 ? -2.509 10.473 -7.057 1.00 98.31 199 TYR A C 1
ATOM 1696 O O . TYR A 1 199 ? -3.201 9.463 -7.017 1.00 98.31 199 TYR A O 1
ATOM 1704 N N . LYS A 1 200 ? -1.514 10.645 -7.936 1.00 98.12 200 LYS A N 1
ATOM 1705 C CA . LYS A 1 200 ? -1.103 9.606 -8.888 1.00 98.12 200 LYS A CA 1
ATOM 1706 C C . LYS A 1 200 ? -0.594 8.363 -8.162 1.00 98.12 200 LYS A C 1
ATOM 1708 O O . LYS A 1 200 ? -0.964 7.246 -8.494 1.00 98.12 200 LYS A O 1
ATOM 1713 N N . TYR A 1 201 ? 0.221 8.531 -7.125 1.00 98.00 201 TYR A N 1
ATOM 1714 C CA . TYR A 1 201 ? 0.660 7.396 -6.313 1.00 98.00 201 TYR A CA 1
ATOM 1715 C C . TYR A 1 201 ? -0.521 6.663 -5.652 1.00 98.00 201 TYR A C 1
ATOM 1717 O O . TYR A 1 201 ? -0.622 5.439 -5.731 1.00 98.00 201 TYR A O 1
ATOM 1725 N N . LEU A 1 202 ? -1.451 7.402 -5.045 1.00 97.88 202 LEU A N 1
ATOM 1726 C CA . LEU A 1 202 ? -2.656 6.853 -4.420 1.00 97.88 202 LEU A CA 1
ATOM 1727 C C . LEU A 1 202 ? -3.608 6.190 -5.422 1.00 97.88 202 LEU A C 1
ATOM 1729 O O . LEU A 1 202 ? -4.159 5.135 -5.107 1.00 97.88 202 LEU A O 1
ATOM 1733 N N . SER A 1 203 ? -3.787 6.749 -6.618 1.00 97.00 203 SER A N 1
ATOM 1734 C CA . SER 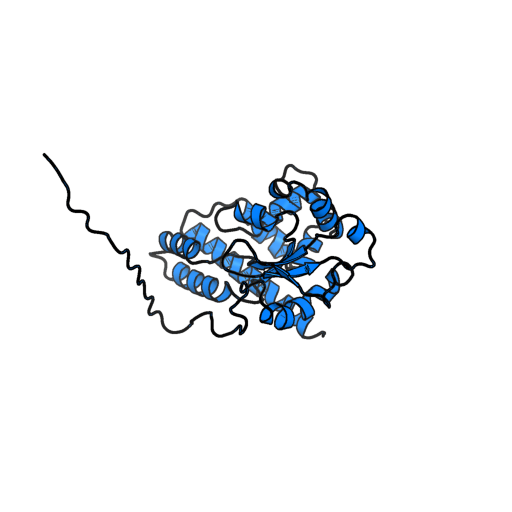A 1 203 ? -4.648 6.159 -7.643 1.00 97.00 203 SER A CA 1
ATOM 1735 C C . SER A 1 203 ? -4.044 4.880 -8.209 1.00 97.00 203 SER A C 1
ATOM 1737 O O . SER A 1 203 ? -4.754 3.893 -8.342 1.00 97.00 203 SER A O 1
ATOM 1739 N N . GLU A 1 204 ? -2.736 4.848 -8.466 1.00 96.75 204 GLU A N 1
ATOM 1740 C CA . GLU A 1 204 ? -2.094 3.709 -9.132 1.00 96.75 204 GLU A CA 1
ATOM 1741 C C . GLU A 1 204 ? -1.713 2.579 -8.167 1.00 96.75 204 GLU A C 1
ATOM 1743 O O . GLU A 1 204 ? -1.833 1.403 -8.501 1.00 96.75 204 GLU A O 1
ATOM 1748 N N . VAL A 1 205 ? -1.267 2.903 -6.948 1.00 96.69 205 VAL A N 1
ATOM 1749 C CA . VAL A 1 205 ? -0.864 1.902 -5.939 1.00 96.69 205 VAL A CA 1
ATOM 1750 C C . VAL A 1 205 ? -2.036 1.525 -5.046 1.00 96.69 205 VAL A C 1
ATOM 1752 O O . VAL A 1 205 ? -2.249 0.345 -4.748 1.00 96.69 205 VAL A O 1
ATOM 1755 N N . TYR A 1 206 ? -2.811 2.519 -4.609 1.00 96.75 206 TYR A N 1
ATOM 1756 C CA . TYR A 1 206 ? -3.873 2.325 -3.628 1.00 96.75 206 TYR A CA 1
ATOM 1757 C C . TYR A 1 206 ? -5.288 2.307 -4.219 1.00 96.75 206 TYR A C 1
ATOM 1759 O O . TYR A 1 206 ? -6.221 1.965 -3.489 1.00 96.75 206 TYR A O 1
ATOM 1767 N N . LEU A 1 207 ? -5.454 2.593 -5.515 1.00 96.50 207 LEU A N 1
ATOM 1768 C CA . LEU A 1 207 ? -6.751 2.653 -6.194 1.00 96.50 207 LEU A CA 1
ATOM 1769 C C . LEU A 1 207 ? -7.728 3.622 -5.503 1.00 96.50 207 LEU A C 1
ATOM 1771 O O . LEU A 1 207 ? -8.941 3.402 -5.496 1.00 96.50 207 LEU A O 1
ATOM 1775 N N . ILE A 1 208 ? -7.204 4.701 -4.908 1.00 97.00 208 ILE A N 1
ATOM 1776 C CA . ILE A 1 208 ? -7.979 5.776 -4.276 1.00 97.00 208 ILE A CA 1
ATOM 1777 C C . ILE A 1 208 ? -7.803 7.061 -5.083 1.00 97.00 208 ILE A C 1
ATOM 1779 O O . ILE A 1 208 ? -6.715 7.619 -5.152 1.00 97.00 208 ILE A O 1
ATOM 1783 N N . GLU A 1 209 ? -8.904 7.559 -5.641 1.00 95.06 209 GLU A N 1
ATOM 1784 C CA . GLU A 1 209 ? -8.933 8.793 -6.448 1.00 95.06 209 GLU A CA 1
ATOM 1785 C C . GLU A 1 209 ? -9.689 9.938 -5.751 1.00 95.06 209 GLU A C 1
ATOM 1787 O O . GLU A 1 209 ? -9.664 11.083 -6.199 1.00 95.06 209 GLU A O 1
ATOM 1792 N N . ASN A 1 210 ? -10.394 9.640 -4.653 1.00 96.62 210 ASN A N 1
ATOM 1793 C CA . ASN A 1 210 ? -11.236 10.608 -3.956 1.00 96.62 210 ASN A CA 1
ATOM 1794 C C . ASN A 1 210 ? -10.373 11.615 -3.177 1.00 96.62 210 ASN A C 1
ATOM 1796 O O . ASN A 1 210 ? -9.968 11.343 -2.047 1.00 96.62 210 ASN A O 1
ATOM 1800 N N . ARG A 1 211 ? -10.109 12.777 -3.787 1.00 96.88 211 ARG A N 1
ATOM 1801 C CA . ARG A 1 211 ? -9.277 13.839 -3.198 1.00 96.88 211 ARG A CA 1
ATOM 1802 C C . ARG A 1 211 ? -9.840 14.390 -1.893 1.00 96.88 211 ARG A C 1
ATOM 1804 O O . ARG A 1 211 ? -9.083 14.563 -0.951 1.00 96.88 211 ARG A O 1
ATOM 1811 N N . ASP A 1 212 ? -11.156 14.574 -1.798 1.00 97.81 212 ASP A N 1
ATOM 1812 C CA . ASP A 1 212 ? -11.785 15.049 -0.561 1.00 97.81 212 ASP A CA 1
ATOM 1813 C C . ASP A 1 212 ? -11.495 14.114 0.616 1.00 97.81 212 ASP A C 1
ATOM 1815 O O . ASP A 1 212 ? -11.088 14.570 1.680 1.00 97.81 212 ASP A O 1
ATOM 1819 N N . PHE A 1 213 ? -11.640 12.803 0.419 1.00 98.00 213 PHE A N 1
ATOM 1820 C CA . PHE A 1 213 ? -11.287 11.812 1.431 1.00 98.00 213 PHE A CA 1
ATOM 1821 C C . PHE A 1 213 ? -9.789 11.844 1.762 1.00 98.00 213 PHE A C 1
ATOM 1823 O O . PHE A 1 213 ? -9.422 11.801 2.935 1.00 98.00 213 PHE A O 1
ATOM 1830 N N . ILE A 1 214 ? -8.924 11.940 0.746 1.00 97.94 214 ILE A N 1
ATOM 1831 C CA . ILE A 1 214 ? -7.467 12.000 0.930 1.00 97.94 214 ILE A CA 1
ATOM 1832 C C . ILE A 1 214 ? -7.080 13.209 1.794 1.00 97.94 214 ILE A C 1
ATOM 1834 O O . ILE A 1 214 ? -6.392 13.046 2.803 1.00 97.94 214 ILE A O 1
ATOM 1838 N N . ASP A 1 215 ? -7.555 14.397 1.425 1.00 97.38 215 ASP A N 1
ATOM 1839 C CA . ASP A 1 215 ? -7.087 15.669 1.975 1.00 97.38 215 ASP A CA 1
ATOM 1840 C C . ASP A 1 215 ? -7.776 16.048 3.285 1.00 97.38 215 ASP A C 1
ATOM 1842 O O . ASP A 1 215 ? -7.157 16.675 4.144 1.00 97.38 215 ASP A O 1
ATOM 1846 N N . LYS A 1 216 ? -9.054 15.686 3.454 1.00 97.25 216 LYS A N 1
ATOM 1847 C CA . LYS A 1 216 ? -9.858 16.102 4.616 1.00 97.25 216 LYS A CA 1
ATOM 1848 C C . LYS A 1 216 ? -9.916 15.048 5.714 1.00 97.25 216 LYS A C 1
ATOM 1850 O O . LYS A 1 216 ? -10.197 15.395 6.858 1.00 97.25 216 LYS A O 1
ATOM 1855 N N . GLU A 1 217 ? -9.654 13.780 5.397 1.00 96.94 217 GLU A N 1
ATOM 1856 C CA . GLU A 1 217 ? -9.841 12.677 6.347 1.00 96.94 217 GLU A CA 1
ATOM 1857 C C . GLU A 1 217 ? -8.588 11.813 6.502 1.00 96.94 217 GLU A C 1
ATOM 1859 O O . GLU A 1 217 ? -8.086 11.662 7.615 1.00 96.94 217 GLU A O 1
ATOM 1864 N N . PHE A 1 218 ? -8.056 11.270 5.405 1.00 97.75 218 PHE A N 1
ATOM 1865 C CA . PHE A 1 218 ? -7.011 10.248 5.447 1.00 97.75 218 PHE A CA 1
ATOM 1866 C C . PHE A 1 218 ? -5.631 10.798 5.828 1.00 97.75 218 PHE A C 1
ATOM 1868 O O . PHE A 1 218 ? -5.065 10.376 6.835 1.00 97.75 218 PHE A O 1
ATOM 1875 N N . LEU A 1 219 ? -5.088 11.761 5.076 1.00 96.94 219 LEU A N 1
ATOM 1876 C CA . LEU A 1 219 ? -3.774 12.342 5.377 1.00 96.94 219 LEU A CA 1
ATOM 1877 C C . LEU A 1 219 ? -3.748 13.147 6.685 1.00 96.94 219 LEU A C 1
ATOM 1879 O O . LEU A 1 219 ? -2.773 13.007 7.426 1.00 96.94 219 LEU A O 1
ATOM 1883 N N . PRO A 1 220 ? -4.790 13.922 7.053 1.00 95.94 220 PRO A N 1
ATOM 1884 C CA . PRO A 1 220 ? -4.836 14.561 8.368 1.00 95.94 220 PRO A CA 1
ATOM 1885 C C . PRO A 1 220 ? -4.756 13.569 9.536 1.00 95.94 220 PRO A C 1
ATOM 1887 O O . PRO A 1 220 ? -4.241 13.914 10.603 1.00 95.94 220 PRO A O 1
ATOM 1890 N N . PHE A 1 221 ? -5.219 12.325 9.351 1.00 96.25 221 PHE A N 1
ATOM 1891 C CA . PHE A 1 221 ? -5.128 11.291 10.382 1.00 96.25 221 PHE A CA 1
ATOM 1892 C C . PHE A 1 221 ? -3.686 10.824 10.640 1.00 96.25 221 PHE A C 1
ATOM 1894 O O . PHE A 1 221 ? -3.392 10.402 11.757 1.00 96.25 221 PHE A O 1
ATOM 1901 N N . ALA A 1 222 ? -2.760 10.994 9.685 1.00 94.62 222 ALA A N 1
ATOM 1902 C CA . ALA A 1 222 ? -1.354 10.577 9.791 1.00 94.62 222 ALA A CA 1
ATOM 1903 C C . ALA A 1 222 ? -0.635 11.108 11.041 1.00 94.62 222 ALA A C 1
ATOM 1905 O O . ALA A 1 222 ? 0.254 10.440 11.570 1.00 94.62 222 ALA A O 1
ATOM 1906 N N . ASN A 1 223 ? -1.047 12.280 11.530 1.00 89.50 223 ASN A N 1
ATOM 1907 C CA . ASN A 1 223 ? -0.463 12.941 12.698 1.00 89.50 223 ASN A CA 1
ATOM 1908 C C . ASN A 1 223 ? -1.154 12.570 14.023 1.00 89.50 223 ASN A C 1
ATOM 1910 O O . ASN A 1 223 ? -0.699 12.977 15.091 1.00 89.50 223 ASN A O 1
ATOM 1914 N N . LYS A 1 224 ? -2.251 11.802 13.984 1.00 93.62 224 LYS A N 1
ATOM 1915 C CA . LYS A 1 224 ? -2.983 11.373 15.181 1.00 93.62 224 LYS A CA 1
ATOM 1916 C C . LYS A 1 224 ? -2.389 10.095 15.760 1.00 93.62 224 LYS A C 1
ATOM 1918 O O . LYS A 1 224 ? -2.176 9.109 15.048 1.00 93.62 224 LYS A O 1
ATOM 1923 N N . LYS A 1 225 ? -2.167 10.084 17.074 1.00 93.50 225 LYS A N 1
ATOM 1924 C CA . LYS A 1 225 ? -1.849 8.864 17.825 1.00 93.50 225 LYS A CA 1
ATOM 1925 C C . LYS A 1 225 ? -3.114 8.036 18.034 1.00 93.50 225 LYS A C 1
ATOM 1927 O O . LYS A 1 225 ? -4.206 8.582 18.157 1.00 93.50 225 LYS A O 1
ATOM 1932 N N . ILE A 1 226 ? -2.945 6.718 18.067 1.00 94.50 226 ILE A N 1
ATOM 1933 C CA . ILE A 1 226 ? -4.002 5.773 18.426 1.00 94.50 226 ILE A CA 1
ATOM 1934 C C . ILE A 1 226 ? -3.635 5.245 19.805 1.00 94.50 226 ILE A C 1
ATOM 1936 O O . ILE A 1 226 ? -2.692 4.464 19.933 1.00 94.50 226 ILE A O 1
ATOM 1940 N N . GLU A 1 227 ? -4.317 5.743 20.827 1.00 94.44 227 GLU A N 1
ATOM 1941 C CA . GLU A 1 227 ? -3.987 5.464 22.230 1.00 94.44 227 GLU A CA 1
ATOM 1942 C C . GLU A 1 227 ? -5.205 5.439 23.167 1.00 94.44 227 GLU A C 1
ATOM 1944 O O . GLU A 1 227 ? -5.049 5.269 24.374 1.00 94.44 227 GLU A O 1
ATOM 1949 N N . SER A 1 228 ? -6.412 5.552 22.611 1.00 95.44 228 SER A N 1
ATOM 1950 C CA . SER A 1 228 ? -7.689 5.618 23.329 1.00 95.44 228 SER A CA 1
ATOM 1951 C C . SER A 1 228 ? -8.812 4.931 22.545 1.00 95.44 228 SER A C 1
ATOM 1953 O O . SER A 1 228 ? -8.643 4.630 21.361 1.00 95.44 228 SER A O 1
ATOM 1955 N N . GLU A 1 229 ? -9.970 4.734 23.184 1.00 96.94 229 GLU A N 1
ATOM 1956 C CA . GLU A 1 229 ? -11.189 4.241 22.526 1.00 96.94 229 GLU A CA 1
ATOM 1957 C C . GLU A 1 229 ? -11.554 5.094 21.299 1.00 96.94 229 GLU A C 1
ATOM 1959 O O . GLU A 1 229 ? -11.630 4.573 20.187 1.00 96.94 229 GLU A O 1
ATOM 1964 N N . ASP A 1 230 ? -11.675 6.415 21.469 1.00 96.75 230 ASP A N 1
ATOM 1965 C CA . ASP A 1 230 ? -12.066 7.336 20.393 1.00 96.75 230 ASP A CA 1
ATOM 1966 C C . ASP A 1 230 ? -11.111 7.285 19.197 1.00 96.75 230 ASP A C 1
ATOM 1968 O O . ASP A 1 230 ? -11.532 7.239 18.040 1.00 96.75 230 ASP A O 1
ATOM 1972 N N . SER A 1 231 ? -9.800 7.287 19.457 1.00 96.44 231 SER A N 1
ATOM 1973 C CA . SER A 1 231 ? -8.794 7.250 18.390 1.00 96.44 231 SER A CA 1
ATOM 1974 C C . SER A 1 231 ? -8.747 5.888 17.689 1.00 96.44 231 SER A C 1
ATOM 1976 O O . SER A 1 231 ? -8.525 5.833 16.477 1.00 96.44 231 SER A O 1
ATOM 1978 N N . ALA A 1 232 ? -9.024 4.797 18.411 1.00 96.94 232 ALA A N 1
ATOM 1979 C CA . ALA A 1 232 ? -9.198 3.468 17.835 1.00 96.94 232 ALA A CA 1
ATOM 1980 C C . ALA A 1 232 ? -10.440 3.394 16.935 1.00 96.94 232 ALA A C 1
ATOM 1982 O O . ALA A 1 232 ? -10.339 2.932 15.798 1.00 96.94 232 ALA A O 1
ATOM 1983 N N . ILE A 1 233 ? -11.586 3.892 17.405 1.00 97.81 233 ILE A N 1
ATOM 1984 C CA . ILE A 1 233 ? -12.836 3.949 16.635 1.00 97.81 233 ILE A CA 1
ATOM 1985 C C . ILE A 1 233 ? -12.650 4.787 15.367 1.00 97.81 233 ILE A C 1
ATOM 1987 O O . ILE A 1 233 ? -13.003 4.335 14.277 1.00 97.81 233 ILE A O 1
ATOM 1991 N N . GLN A 1 234 ? -12.029 5.968 15.470 1.00 97.31 234 GLN A N 1
ATOM 1992 C CA . GLN A 1 234 ? -11.730 6.803 14.301 1.00 97.31 234 GLN A CA 1
ATOM 1993 C C . GLN A 1 234 ? -10.855 6.066 13.278 1.00 97.31 234 GLN A C 1
ATOM 1995 O O . GLN A 1 234 ? -11.147 6.114 12.085 1.00 97.31 234 GLN A O 1
ATOM 2000 N N . TYR A 1 235 ? -9.817 5.351 13.724 1.00 97.62 235 TYR A N 1
ATOM 2001 C CA . TYR A 1 235 ? -8.945 4.591 12.827 1.00 97.62 235 TYR A CA 1
ATOM 2002 C C . TYR A 1 235 ? -9.671 3.433 12.128 1.00 97.62 235 TYR A C 1
ATOM 2004 O O . TYR A 1 235 ? -9.507 3.236 10.924 1.00 97.62 235 TYR A O 1
ATOM 2012 N N . MET A 1 236 ? -10.503 2.683 12.856 1.00 98.12 236 MET A N 1
ATOM 2013 C CA . MET A 1 236 ? -11.288 1.587 12.276 1.00 98.12 236 MET A CA 1
ATOM 2014 C C . MET A 1 236 ? -12.312 2.103 11.258 1.00 98.12 236 MET A C 1
ATOM 2016 O O . MET A 1 236 ? -12.416 1.559 10.158 1.00 98.12 236 MET A O 1
ATOM 2020 N N . ASN A 1 237 ? -12.998 3.207 11.567 1.00 98.38 237 ASN A N 1
ATOM 2021 C CA . ASN A 1 237 ? -13.896 3.875 10.624 1.00 98.38 237 ASN A CA 1
ATOM 2022 C C . ASN A 1 237 ? -13.154 4.377 9.375 1.00 98.38 237 ASN A C 1
ATOM 2024 O O . ASN A 1 237 ? -13.644 4.206 8.255 1.00 98.38 237 ASN A O 1
ATOM 2028 N N . LEU A 1 238 ? -11.951 4.937 9.543 1.00 98.25 238 LEU A N 1
ATOM 2029 C CA . LEU A 1 238 ? -11.103 5.359 8.427 1.00 98.25 238 LEU A CA 1
ATOM 2030 C C . LEU A 1 238 ? -10.748 4.177 7.510 1.00 98.25 238 LEU A C 1
ATOM 2032 O O . LEU A 1 238 ? -10.854 4.308 6.290 1.00 98.25 238 LEU A O 1
ATOM 2036 N N . ALA A 1 239 ? -10.382 3.023 8.079 1.00 98.31 239 ALA A N 1
ATOM 2037 C CA . ALA A 1 239 ? -10.077 1.810 7.319 1.00 98.31 239 ALA A CA 1
ATOM 2038 C C . ALA A 1 239 ? -11.295 1.303 6.526 1.00 98.31 239 ALA A C 1
ATOM 2040 O O . ALA A 1 239 ? -11.197 1.074 5.319 1.00 98.31 239 ALA A O 1
ATOM 2041 N N . LEU A 1 240 ? -12.468 1.209 7.164 1.00 98.44 240 LEU A N 1
ATOM 2042 C CA . LEU A 1 240 ? -13.708 0.787 6.499 1.00 98.44 240 LEU A CA 1
ATOM 2043 C C . LEU A 1 240 ? -14.091 1.723 5.347 1.00 98.44 240 LEU A C 1
ATOM 2045 O O . LEU A 1 240 ? -14.449 1.264 4.257 1.00 98.44 240 LEU A O 1
ATOM 2049 N N . LYS A 1 241 ? -13.967 3.039 5.551 1.00 98.31 241 LYS A 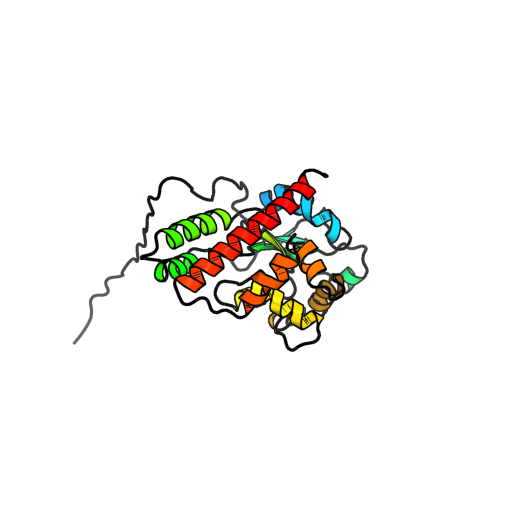N 1
ATOM 2050 C CA . LYS A 1 241 ? -14.233 4.031 4.505 1.00 98.31 241 LYS A CA 1
ATOM 2051 C C . LYS A 1 241 ? -13.232 3.932 3.356 1.00 98.31 241 LYS A C 1
ATOM 2053 O O . LYS A 1 241 ? -13.649 3.956 2.196 1.00 98.31 241 LYS A O 1
ATOM 2058 N N . PHE A 1 242 ? -11.946 3.760 3.663 1.00 98.38 242 PHE A N 1
ATOM 2059 C CA . PHE A 1 242 ? -10.902 3.537 2.665 1.00 98.38 242 PHE A CA 1
ATOM 2060 C C . PHE A 1 242 ? -11.240 2.333 1.780 1.00 98.38 242 PHE A C 1
ATOM 2062 O O . PHE A 1 242 ? -11.284 2.461 0.556 1.00 98.38 242 PHE A O 1
ATOM 2069 N N . TRP A 1 243 ? -11.543 1.179 2.382 1.00 98.12 243 TRP A N 1
ATOM 2070 C CA . TRP A 1 243 ? -11.868 -0.032 1.628 1.00 98.12 243 TRP A CA 1
ATOM 2071 C C . TRP A 1 243 ? -13.147 0.115 0.805 1.00 98.12 243 TRP A C 1
ATOM 2073 O O . TRP A 1 243 ? -13.187 -0.345 -0.331 1.00 98.12 243 TRP A O 1
ATOM 2083 N N . SER A 1 244 ? -14.167 0.806 1.321 1.00 97.00 244 SER A N 1
ATOM 2084 C CA . SER A 1 244 ? -15.402 1.086 0.575 1.00 97.00 244 SER A CA 1
ATOM 2085 C C . SER A 1 244 ? -15.147 1.925 -0.685 1.00 97.00 244 SER A C 1
ATOM 2087 O O . SER A 1 244 ? -15.662 1.611 -1.762 1.00 97.00 244 SER A O 1
ATOM 2089 N N . ILE A 1 245 ? -14.310 2.965 -0.586 1.00 96.25 245 ILE A N 1
ATOM 2090 C CA . ILE A 1 245 ? -13.900 3.776 -1.744 1.00 96.25 245 ILE A CA 1
ATOM 2091 C C . ILE A 1 245 ? -13.085 2.923 -2.721 1.00 96.25 245 ILE A C 1
ATOM 2093 O O . ILE A 1 245 ? -13.361 2.927 -3.922 1.00 96.25 245 ILE A O 1
ATOM 2097 N N . ARG A 1 246 ? -12.122 2.155 -2.205 1.00 95.88 246 ARG A N 1
ATOM 2098 C CA . ARG A 1 246 ? -11.248 1.300 -3.009 1.00 95.88 246 ARG A CA 1
ATOM 2099 C C . ARG A 1 246 ? -12.023 0.239 -3.780 1.00 95.88 246 ARG A C 1
ATOM 2101 O O . ARG A 1 246 ? -11.782 0.070 -4.971 1.00 95.88 246 ARG A O 1
ATOM 2108 N N . LYS A 1 247 ? -12.989 -0.425 -3.138 1.00 94.88 247 LYS A N 1
ATOM 2109 C CA . LYS A 1 247 ? -13.856 -1.440 -3.753 1.00 94.88 247 LYS A CA 1
ATOM 2110 C C . LYS A 1 247 ? -14.535 -0.908 -5.010 1.00 94.88 247 LYS A C 1
ATOM 2112 O O . LYS A 1 247 ? -14.444 -1.525 -6.063 1.00 94.88 247 LYS A O 1
ATOM 2117 N N . LYS A 1 248 ? -15.130 0.289 -4.930 1.00 92.00 248 LYS A N 1
ATOM 2118 C CA . LYS A 1 248 ? -15.787 0.934 -6.080 1.00 92.00 248 LYS A CA 1
ATOM 2119 C C . LYS A 1 248 ? -14.836 1.118 -7.261 1.00 92.00 248 LYS A C 1
ATOM 2121 O O . LYS A 1 248 ? -15.269 1.011 -8.403 1.00 92.00 248 LYS A O 1
ATOM 2126 N N . ASN A 1 249 ? -13.564 1.410 -7.001 1.00 90.31 249 ASN A N 1
ATOM 2127 C CA . ASN A 1 249 ? -12.562 1.562 -8.051 1.00 90.31 249 ASN A CA 1
ATOM 2128 C C . ASN A 1 249 ? -12.082 0.208 -8.584 1.00 90.31 249 ASN A C 1
ATOM 2130 O O . ASN A 1 249 ? -12.028 0.039 -9.799 1.00 90.31 249 ASN A O 1
ATOM 2134 N N . ILE A 1 250 ? -11.835 -0.779 -7.716 1.00 91.69 250 ILE A N 1
ATOM 2135 C CA . ILE A 1 250 ? -11.529 -2.162 -8.121 1.00 91.69 250 ILE A CA 1
ATOM 2136 C C . ILE A 1 250 ? -12.624 -2.706 -9.048 1.00 91.69 250 ILE A C 1
ATOM 2138 O O . ILE A 1 250 ? -12.318 -3.204 -10.130 1.00 91.69 250 ILE A O 1
ATOM 2142 N N . ASP A 1 251 ? -13.895 -2.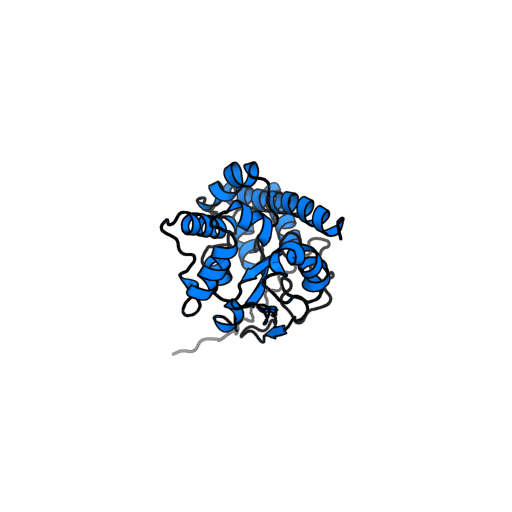538 -8.682 1.00 89.50 251 ASP A N 1
ATOM 2143 C CA . ASP A 1 251 ? -15.032 -3.018 -9.470 1.00 89.50 251 ASP A CA 1
ATOM 2144 C C . ASP A 1 251 ? -15.078 -2.390 -10.872 1.00 89.50 251 ASP A C 1
ATOM 2146 O O . ASP A 1 251 ? -15.439 -3.066 -11.835 1.00 89.50 251 ASP A O 1
ATOM 2150 N N . LYS A 1 252 ? -14.684 -1.116 -11.027 1.00 86.81 252 LYS A N 1
ATOM 2151 C CA . LYS A 1 252 ? -14.557 -0.482 -12.354 1.00 86.81 252 LYS A CA 1
ATOM 2152 C C . LYS A 1 252 ? -13.477 -1.162 -13.191 1.00 86.81 252 LYS A C 1
ATOM 2154 O O . LYS A 1 252 ? -13.686 -1.394 -14.378 1.00 86.81 252 LYS A O 1
ATOM 2159 N N . TYR A 1 253 ? -12.330 -1.487 -12.593 1.00 81.12 253 TYR A N 1
ATOM 2160 C CA . TYR A 1 253 ? -11.246 -2.171 -13.298 1.00 81.12 253 TYR A CA 1
ATOM 2161 C C . TYR A 1 253 ? -11.644 -3.580 -13.728 1.00 81.12 253 TYR A C 1
ATOM 2163 O O . TYR A 1 253 ? -11.354 -3.957 -14.859 1.00 81.12 253 TYR A O 1
ATOM 2171 N N . LEU A 1 254 ? -12.346 -4.315 -12.862 1.00 80.81 254 LEU A N 1
ATOM 2172 C CA . LEU A 1 254 ? -12.789 -5.681 -13.138 1.00 80.81 254 LEU A CA 1
ATOM 2173 C C . LEU A 1 254 ? -13.942 -5.765 -14.148 1.00 80.81 254 LEU A C 1
ATOM 2175 O O . LEU A 1 254 ? -14.036 -6.766 -14.842 1.00 80.81 254 LEU A O 1
ATOM 2179 N N . LYS A 1 255 ? -14.806 -4.745 -14.246 1.00 77.12 255 LYS A N 1
ATOM 2180 C CA . LYS A 1 255 ? -15.884 -4.686 -15.257 1.00 77.12 255 LYS A CA 1
ATOM 2181 C C . LYS A 1 255 ? -15.399 -4.288 -16.652 1.00 77.12 255 LYS A C 1
ATOM 2183 O O . LYS A 1 255 ? -16.072 -4.586 -17.630 1.00 77.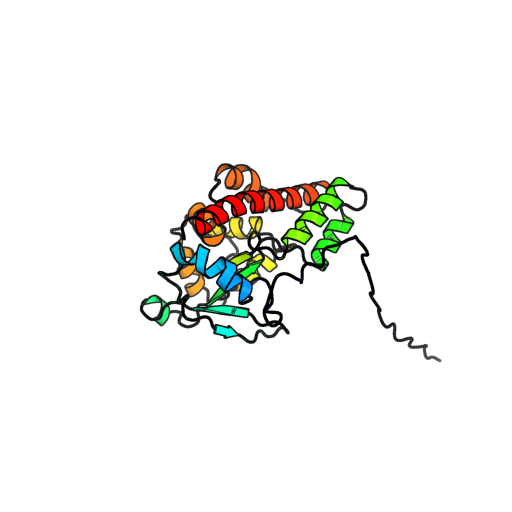12 255 LYS A O 1
ATOM 2188 N N . ASN A 1 256 ? -14.276 -3.576 -16.727 1.00 58.66 256 ASN A N 1
ATOM 2189 C CA . ASN A 1 256 ? -13.720 -3.033 -17.969 1.00 58.66 256 ASN A CA 1
ATOM 2190 C C . ASN A 1 256 ? -12.621 -3.928 -18.578 1.00 58.66 256 ASN A C 1
ATOM 2192 O O . ASN A 1 256 ? -11.839 -3.437 -19.393 1.00 58.66 256 ASN A O 1
ATOM 2196 N N . ASN A 1 257 ? -12.522 -5.185 -18.141 1.00 51.56 257 ASN A N 1
ATOM 2197 C CA . ASN A 1 257 ? -11.609 -6.218 -18.636 1.00 51.56 257 ASN A CA 1
ATOM 2198 C C . ASN A 1 257 ? -12.414 -7.468 -18.991 1.00 51.56 257 ASN A C 1
ATOM 2200 O O . ASN A 1 257 ? -11.971 -8.192 -19.904 1.00 51.56 257 ASN A O 1
#

Radius of gyration: 20.16 Å; Cα contacts (8 Å, |Δi|>4): 325; chains: 1; bounding box: 42×45×73 Å

Mean predicted aligned error: 7.64 Å

Secondary structure (DSSP, 8-state):
-------------------SS--TTSS-S--SB-GGGSHHHIIIIIHHHTHHHHTTTB-TT--EEE--SSS-BEEEEEB-TTSTHHHH-TT-EEEEEESS---HHHHHHHHHHSTT-HHHHHHHHHHHHHTTSGGGEEEEETTTTHHHHHTTSGGG-HHHHHHHHHHHHTT-S--TTTTTGGGHHHHHHHHHTTTT-HHHHHHHHH----HHHIIIIIHHHTT----SHHHHHHHHHHHHHHHHHHHHHHHHHHHT-

Organism: NCBI:txid796937

Foldseek 3Di:
DDDDDDDPPPPPPPPDPPPPDDPLPPPDPFPQADLQAGVCCLVVACVLFQCVQCVQFWPSVDWDWDDDPDSHIGIWIFTDPPDPVCVVVVPWIKGKDFQFALDPVLLVVQCVFCVVPPLSVVLSVVVVSCRNPSLRMWIGIPQQPLQVVLVVDVRSQNLLSLLLLLCVLVVHDHCSNVSNVVRSVVVVVVSVSQVSDSLSVCCNTNVANPVCCSPVQRNVLSPDDQDHNVNSSSVSVNSVVSSVRNVVSSVVSNVVD

Nearest PDB structures (foldseek):
  6gq7-assembly1_A  TM=1.845E-01  e=4.098E+00  Homo sapiens

pLDDT: mean 85.99, std 20.33, range [22.23, 98.44]

Solvent-accessible surface area (backbone atoms only — not comparable to full-atom values): 14545 Å² total; per-residue (Å²): 140,85,84,83,86,83,77,81,77,78,83,78,79,81,78,77,79,88,62,85,86,75,78,94,68,81,85,59,84,50,78,65,27,37,75,53,23,12,63,53,43,40,70,72,39,46,64,64,54,45,39,85,73,44,51,88,52,31,30,85,89,52,73,43,77,42,89,48,102,51,102,45,27,40,41,30,30,34,52,30,85,88,44,73,64,26,76,79,41,73,77,40,34,34,27,44,37,58,43,59,53,49,48,69,78,50,45,54,56,51,47,72,44,24,72,92,31,72,66,40,50,55,45,50,53,53,47,46,70,40,35,86,35,78,62,25,41,31,66,42,46,58,44,21,25,48,63,57,48,28,58,70,40,84,63,30,40,51,37,41,44,51,46,28,49,43,26,49,49,70,75,44,90,60,59,64,62,77,51,12,68,97,30,36,70,58,38,52,52,60,56,52,76,35,73,55,35,60,61,53,41,31,35,72,43,60,40,42,76,61,58,64,53,42,67,73,50,43,47,64,46,38,81,58,76,72,86,42,41,68,41,43,42,52,51,46,53,50,51,54,50,50,33,56,55,21,42,61,43,50,51,52,41,66,73,74,108

Sequence (257 aa):
MGGFFENKKEYNYNFHYRMGAFSIVEYFNDKKHDIDSCMDVWEGFYKKVYTKFFDKYFDFSKIEDKETNANCKRYYIKLRKDIDISKKFPQFKIAGDCIFNFNNKKVEKFQSWIDQSSEGKNLLKQCVAMHHSFENFAFMPITGGMNNQKGRHPFDRPDTHISEIQKYFKFEENTILNSARRNEEALKWYLSIFEKDIYKYLSEVYLIENRDFIDKEFLPFANKKIESEDSAIQYMNLALKFWSIRKKNIDKYLKNN